Protein AF-A0A372RCT3-F1 (afdb_monomer)

Solvent-accessible surface area (backbone atoms only — not comparable to full-atom values): 11868 Å² total; per-residue (Å²): 129,85,86,43,70,71,60,41,50,52,40,50,62,55,44,70,69,53,85,53,81,84,50,74,65,44,38,83,46,65,56,88,39,55,41,82,74,41,83,67,49,97,53,31,26,39,25,36,33,65,70,35,53,77,44,63,38,78,90,78,70,42,80,43,63,45,66,42,63,27,32,39,40,61,39,66,54,84,54,49,70,68,59,49,51,53,50,54,51,49,61,63,72,71,47,87,79,70,75,47,64,46,30,37,34,46,42,89,85,74,55,24,39,29,43,34,31,47,61,82,71,71,83,72,68,49,74,77,87,41,72,68,57,44,49,48,46,49,53,52,57,70,68,67,81,82,74,97,85,81,83,76,60,65,78,62,74,85,48,51,39,83,73,41,78,78,52,99,84,41,71,46,66,44,69,75,66,98,73,80,95,75,93,76,88,77,80,84,81,78,133

Foldseek 3Di:
DQPDPVQVVLLVVVQVPDDDQADARADEQEPVQWAPWADLADQKTKTKRNQATWHQDPVVRDIHHDIAIKMKGWDALPDDPVRVSVVVVVVVVVPPPPFDFRYKYADPVRRIIITITHPPDDRAAHDPVDPVVSVVLVVVQVVDDDDDDDRRHDDDPVQWDPWDDPDPQDIDTDGNDPDDDDDDDDDDDDD

Sequence (191 aa):
MCGNEKIDEFIQEMQLKVNRPHDIIFEWISYNQFSDIKKIGNIIYSALWNDGKLKYDQNKKEWTRVQVEINLKLFNSQNTIDEFLNKVVKYKNVNKFKIYVYGISQNPDTKDYILILQDGYCEGCGENGNEKIDYFIQEIQLEVNHSYDIIFEWISYDQFSDIKKIDNTIYFALWKVTVGELYIEFFPSIP

pLDDT: mean 76.5, std 18.27, range [31.0, 97.38]

Secondary structure (DSSP, 8-state):
--S-HHHHHHHHHHHTT--STTS---EE--GGGEEEEEE-SSSEEEEEEEEEEEEEETTTTEEEEEEEEEEEEEE-TTS-HHHHHHHHHHHHHS-TT---EEEEEE-TTT--EEEEEES---TT----S-HHHHHHHHHHHHH--SSSS-------GGGEEEEEESSSS-EEEEE-SSS------------

Radius of gyration: 20.32 Å; Cα contacts (8 Å, |Δi|>4): 254; chains: 1; bounding box: 43×40×64 Å

Nearest PDB structures (foldseek):
  6tpf-assembly1_A  TM=3.786E-01  e=8.404E-03  Homo sapiens
  5yvc-assembly1_A  TM=5.032E-01  e=6.773E-02  Homo sapiens
  4rss-assembly1_A  TM=4.596E-01  e=2.369E-01  Homo sapiens
  8xfm-assembly1_A  TM=5.221E-01  e=5.459E-01  Homo sapiens
  4xg7-assembly1_A  TM=5.137E-01  e=4.300E-01  Homo sapiens

Mean predicted aligned error: 13.05 Å

Structure (mmCIF, N/CA/C/O backbone):
data_AF-A0A372RCT3-F1
#
_entry.id   AF-A0A372RCT3-F1
#
loop_
_atom_site.group_PDB
_atom_site.id
_atom_site.type_symbol
_atom_site.label_atom_id
_atom_site.label_alt_id
_atom_site.label_comp_id
_atom_site.label_asym_id
_atom_site.label_entity_id
_atom_site.label_seq_id
_atom_site.pdbx_PDB_ins_code
_atom_site.Cartn_x
_atom_site.Cartn_y
_atom_site.Cartn_z
_atom_site.occupancy
_atom_site.B_iso_or_equiv
_atom_site.auth_seq_id
_atom_site.auth_comp_id
_atom_site.auth_asym_id
_atom_site.auth_atom_id
_atom_site.pdbx_PDB_model_num
ATOM 1 N N . MET A 1 1 ? 7.366 8.108 -12.261 1.00 66.00 1 MET A N 1
ATOM 2 C CA . MET A 1 1 ? 7.448 9.207 -11.282 1.00 66.00 1 MET A CA 1
ATOM 3 C C . MET A 1 1 ? 6.059 9.789 -11.120 1.00 66.00 1 MET A C 1
ATOM 5 O O . MET A 1 1 ? 5.358 9.922 -12.119 1.00 66.00 1 MET A O 1
ATOM 9 N N . CYS A 1 2 ? 5.647 10.028 -9.881 1.00 82.56 2 CYS A N 1
ATOM 10 C CA . CYS A 1 2 ? 4.322 10.501 -9.493 1.00 82.56 2 CYS A CA 1
ATOM 11 C C . CYS A 1 2 ? 4.215 12.032 -9.444 1.00 82.56 2 CYS A C 1
ATOM 13 O O . CYS A 1 2 ? 3.107 12.552 -9.337 1.00 82.56 2 CYS A O 1
ATOM 15 N N . GLY A 1 3 ? 5.342 12.747 -9.553 1.00 84.69 3 GLY A N 1
ATOM 16 C CA . GLY A 1 3 ? 5.378 14.212 -9.536 1.00 84.69 3 GLY A CA 1
ATOM 17 C C . GLY A 1 3 ? 5.50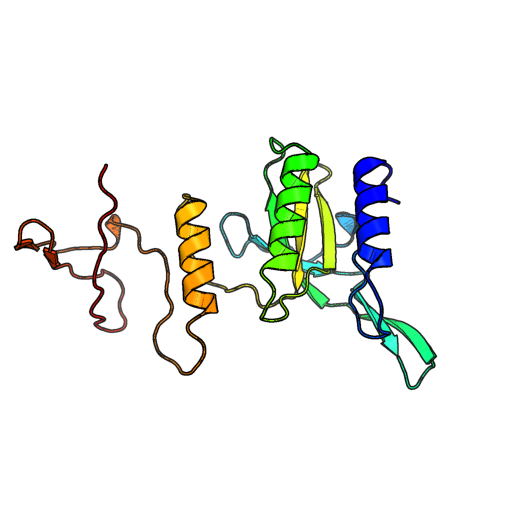9 14.808 -8.133 1.00 84.69 3 GLY A C 1
ATOM 18 O O . GLY A 1 3 ? 5.389 16.021 -7.978 1.00 84.69 3 GLY A O 1
ATOM 19 N N . ASN A 1 4 ? 5.767 13.977 -7.120 1.00 92.25 4 ASN A N 1
ATOM 20 C CA . ASN A 1 4 ? 6.124 14.398 -5.771 1.00 92.25 4 ASN A CA 1
ATOM 21 C C . ASN A 1 4 ? 7.545 13.914 -5.474 1.00 92.25 4 ASN A C 1
ATOM 23 O O . ASN A 1 4 ? 7.767 12.714 -5.349 1.00 92.25 4 ASN A O 1
ATOM 27 N N . GLU A 1 5 ? 8.480 14.855 -5.343 1.00 95.06 5 GLU A N 1
ATOM 28 C CA . GLU A 1 5 ? 9.915 14.579 -5.199 1.00 95.06 5 GLU A CA 1
ATOM 29 C C . GLU A 1 5 ? 10.215 13.613 -4.046 1.00 95.06 5 GLU A C 1
ATOM 31 O O . GLU A 1 5 ? 10.856 12.592 -4.266 1.00 95.06 5 GLU A O 1
ATOM 36 N N . LYS A 1 6 ? 9.640 13.840 -2.856 1.00 94.94 6 LYS A N 1
ATOM 37 C CA . LYS A 1 6 ? 9.837 12.958 -1.692 1.00 94.94 6 LYS A CA 1
ATOM 38 C C . LYS A 1 6 ? 9.356 11.528 -1.942 1.00 94.94 6 LYS A C 1
ATOM 40 O O . LYS A 1 6 ? 10.003 10.564 -1.538 1.00 94.94 6 LYS A O 1
ATOM 45 N N . ILE A 1 7 ? 8.190 11.379 -2.567 1.00 94.75 7 ILE A N 1
ATOM 46 C CA . ILE A 1 7 ? 7.625 10.059 -2.870 1.00 94.75 7 ILE A CA 1
ATOM 47 C C . ILE A 1 7 ? 8.451 9.373 -3.961 1.00 94.75 7 ILE A C 1
ATOM 49 O O . ILE A 1 7 ? 8.733 8.179 -3.864 1.00 94.75 7 ILE A O 1
ATOM 53 N N . ASP A 1 8 ? 8.859 10.123 -4.981 1.00 95.69 8 ASP A N 1
ATOM 54 C CA . ASP A 1 8 ? 9.675 9.618 -6.080 1.00 95.69 8 ASP A CA 1
ATOM 55 C C . ASP A 1 8 ? 11.063 9.168 -5.597 1.00 95.69 8 ASP A C 1
ATOM 57 O O . ASP A 1 8 ? 11.527 8.105 -6.014 1.00 95.69 8 ASP A O 1
ATOM 61 N N . GLU A 1 9 ? 11.693 9.908 -4.682 1.00 96.12 9 GLU A N 1
ATOM 62 C CA . GLU A 1 9 ? 12.933 9.510 -4.000 1.00 96.12 9 GLU A CA 1
ATOM 63 C C . GLU A 1 9 ? 12.733 8.239 -3.169 1.00 96.12 9 GLU A C 1
ATOM 65 O O . GLU A 1 9 ? 13.472 7.267 -3.335 1.00 96.12 9 GLU A O 1
ATOM 70 N N . PHE A 1 10 ? 11.684 8.189 -2.342 1.00 94.69 10 PHE A N 1
ATOM 71 C CA . PHE A 1 10 ? 11.375 7.010 -1.532 1.00 94.69 10 PHE A CA 1
ATOM 72 C C . PHE A 1 10 ? 11.172 5.750 -2.386 1.00 94.69 10 PHE A C 1
ATOM 74 O O . PHE A 1 10 ? 11.679 4.673 -2.060 1.00 94.69 10 PHE A O 1
ATOM 81 N N . ILE A 1 11 ? 10.449 5.862 -3.503 1.00 94.50 11 ILE A N 1
ATOM 82 C CA . ILE A 1 11 ? 10.241 4.744 -4.431 1.00 94.50 11 ILE A CA 1
ATOM 83 C C . ILE A 1 11 ? 11.570 4.289 -5.032 1.00 94.50 11 ILE A C 1
ATOM 85 O O . ILE A 1 11 ? 11.829 3.085 -5.071 1.00 94.50 11 ILE A O 1
ATOM 89 N N . GLN A 1 12 ? 12.424 5.222 -5.459 1.00 94.25 12 GLN A N 1
ATOM 90 C CA . GLN A 1 12 ? 13.748 4.891 -5.988 1.00 94.25 12 GLN A CA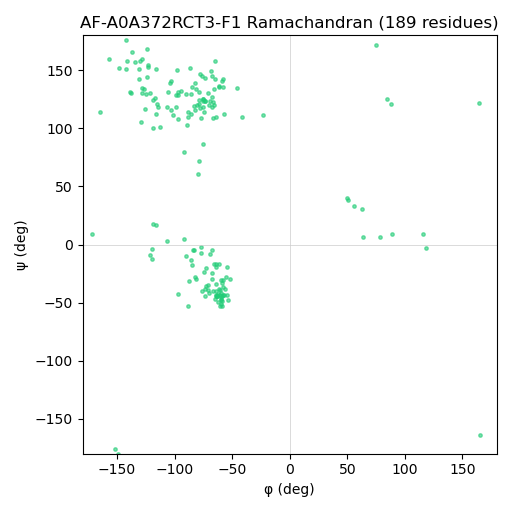 1
ATOM 91 C C . GLN A 1 12 ? 14.594 4.150 -4.949 1.00 94.25 12 GLN A C 1
ATOM 93 O O . GLN A 1 12 ? 15.130 3.084 -5.250 1.00 94.25 12 GLN A O 1
ATOM 98 N N . GLU A 1 13 ? 14.647 4.630 -3.705 1.00 93.19 13 GLU A N 1
ATOM 99 C CA . GLU A 1 13 ? 15.348 3.937 -2.617 1.00 93.19 13 GLU A CA 1
ATOM 100 C C . GLU A 1 13 ? 14.817 2.519 -2.378 1.00 93.19 13 GLU A C 1
ATOM 102 O O . GLU A 1 13 ? 15.572 1.595 -2.055 1.00 93.19 13 GLU A O 1
ATOM 107 N N . MET A 1 14 ? 13.505 2.326 -2.514 1.00 90.38 14 MET A N 1
ATOM 108 C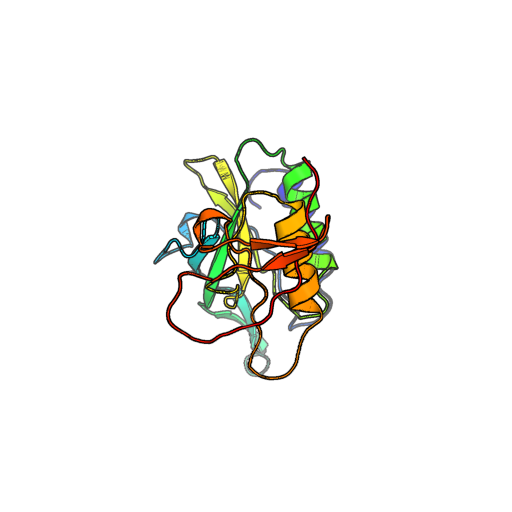 CA . MET A 1 14 ? 12.863 1.026 -2.341 1.00 90.38 14 MET A CA 1
ATOM 109 C C . MET A 1 14 ? 13.186 0.070 -3.489 1.00 90.38 14 MET A C 1
ATOM 111 O O . MET A 1 14 ? 13.423 -1.112 -3.230 1.00 90.38 14 MET A O 1
ATOM 115 N N . GLN A 1 15 ? 13.240 0.580 -4.718 1.00 91.50 15 GLN A N 1
ATOM 116 C CA . GLN A 1 15 ? 13.609 -0.171 -5.917 1.00 91.50 15 GLN A CA 1
ATOM 117 C C . GLN A 1 15 ? 15.100 -0.529 -5.945 1.00 91.50 15 GLN A C 1
ATOM 119 O O . GLN A 1 15 ? 15.447 -1.631 -6.357 1.00 91.50 15 GLN A O 1
ATOM 124 N N . LEU A 1 16 ? 15.986 0.327 -5.424 1.00 92.00 16 LEU A N 1
ATOM 125 C CA . LEU A 1 16 ? 17.426 0.039 -5.313 1.00 92.00 16 LEU A CA 1
ATOM 126 C C . LEU A 1 16 ? 17.746 -1.140 -4.380 1.00 92.00 16 LEU A C 1
ATOM 128 O O . LEU A 1 16 ? 18.825 -1.719 -4.461 1.00 92.00 16 LEU A O 1
ATOM 132 N N . LYS A 1 17 ? 16.818 -1.510 -3.490 1.00 86.38 17 LYS A N 1
ATOM 133 C CA . LYS A 1 17 ? 16.967 -2.653 -2.571 1.00 86.38 17 LYS A CA 1
ATOM 134 C C . LYS A 1 17 ? 16.583 -3.997 -3.213 1.00 86.38 17 LYS A C 1
ATOM 136 O O . LYS A 1 17 ? 16.719 -5.029 -2.556 1.00 86.38 17 LYS A O 1
ATOM 141 N N . VAL A 1 18 ? 16.079 -3.994 -4.448 1.00 83.94 18 VAL A N 1
ATOM 142 C CA . VAL A 1 18 ? 15.699 -5.191 -5.215 1.00 83.94 18 VAL A CA 1
ATOM 143 C C . VAL A 1 18 ? 16.969 -5.870 -5.725 1.00 83.94 18 VAL A C 1
ATOM 145 O O . VAL A 1 18 ? 17.719 -5.284 -6.500 1.00 83.94 18 VAL A O 1
ATOM 148 N N . ASN A 1 19 ? 17.210 -7.114 -5.308 1.00 82.75 19 ASN A N 1
ATOM 149 C CA . ASN A 1 19 ? 18.462 -7.828 -5.589 1.00 82.75 19 ASN A CA 1
ATOM 150 C C . ASN A 1 19 ? 18.258 -9.140 -6.357 1.00 82.75 19 ASN A C 1
ATOM 152 O O . ASN A 1 19 ? 19.234 -9.769 -6.771 1.00 82.75 19 ASN A O 1
ATOM 156 N N . ARG A 1 20 ? 17.012 -9.598 -6.531 1.00 81.00 20 ARG A N 1
ATOM 157 C CA . ARG A 1 20 ? 16.693 -10.861 -7.209 1.00 81.00 20 ARG A CA 1
ATOM 158 C C . ARG A 1 20 ? 15.609 -10.677 -8.274 1.00 81.00 20 ARG A C 1
ATOM 160 O O . ARG A 1 20 ? 14.703 -9.874 -8.088 1.00 81.00 20 ARG A O 1
ATOM 167 N N . PRO A 1 21 ? 15.603 -11.492 -9.348 1.00 74.19 21 PRO A N 1
ATOM 168 C CA . PRO A 1 21 ? 14.596 -11.394 -10.416 1.00 74.19 21 PRO A CA 1
ATOM 169 C C . PRO A 1 21 ? 13.138 -11.629 -9.985 1.00 74.19 21 PRO A C 1
ATOM 171 O O . PRO A 1 21 ? 12.218 -11.326 -10.734 1.00 74.19 21 PRO A O 1
ATOM 174 N N . HIS A 1 22 ? 12.930 -12.231 -8.814 1.00 76.44 22 HIS A N 1
ATOM 175 C CA . HIS A 1 22 ? 11.615 -12.526 -8.239 1.00 76.44 22 HIS A CA 1
ATOM 176 C C . HIS A 1 22 ? 11.262 -11.601 -7.068 1.00 76.44 22 HIS A C 1
ATOM 178 O O . HIS A 1 22 ? 10.220 -11.793 -6.441 1.00 76.44 22 HIS A O 1
ATOM 184 N N . ASP A 1 23 ? 12.130 -10.635 -6.756 1.00 82.44 23 ASP A N 1
ATOM 185 C CA . ASP A 1 23 ? 11.823 -9.610 -5.773 1.00 82.44 23 ASP A CA 1
ATOM 186 C C . ASP A 1 23 ? 10.730 -8.695 -6.321 1.00 82.44 23 ASP A C 1
ATOM 188 O O . ASP A 1 23 ? 10.592 -8.471 -7.525 1.00 82.44 23 ASP A O 1
ATOM 192 N N . ILE A 1 24 ? 9.935 -8.163 -5.405 1.00 84.06 24 ILE A N 1
ATOM 193 C CA . ILE A 1 24 ? 8.840 -7.276 -5.760 1.00 84.06 24 ILE A CA 1
ATOM 194 C C . ILE A 1 24 ? 9.375 -5.895 -6.049 1.00 84.06 24 ILE A C 1
ATOM 196 O O . ILE A 1 24 ? 10.114 -5.314 -5.252 1.00 84.06 24 ILE A O 1
ATOM 200 N N . ILE A 1 25 ? 8.932 -5.366 -7.180 1.00 90.00 25 ILE A N 1
ATOM 201 C CA . ILE A 1 25 ? 9.174 -3.986 -7.546 1.00 90.00 25 ILE A CA 1
ATOM 202 C C . ILE A 1 25 ? 8.132 -3.135 -6.835 1.00 90.00 25 ILE A C 1
ATOM 204 O O . ILE A 1 25 ? 6.936 -3.287 -7.062 1.00 90.00 25 ILE A O 1
ATOM 208 N N . PHE A 1 26 ? 8.603 -2.274 -5.937 1.00 92.25 26 PHE A N 1
ATOM 209 C CA . PHE A 1 26 ? 7.756 -1.296 -5.270 1.00 92.25 26 PHE A CA 1
ATOM 210 C C . PHE A 1 26 ? 7.438 -0.164 -6.254 1.00 92.25 26 PHE A C 1
ATOM 212 O O . PHE A 1 26 ? 8.358 0.445 -6.807 1.00 92.25 26 PHE A O 1
ATOM 219 N N . GLU A 1 27 ? 6.158 0.107 -6.493 1.00 94.81 27 GLU A N 1
ATOM 220 C CA . GLU A 1 27 ? 5.707 1.057 -7.518 1.00 94.81 27 GLU A CA 1
ATOM 221 C C . GLU A 1 27 ? 4.823 2.170 -6.930 1.00 94.81 27 GLU A C 1
ATOM 223 O O . GLU A 1 27 ? 4.115 1.988 -5.937 1.00 94.81 27 GLU A O 1
ATOM 228 N N . TRP A 1 28 ? 4.829 3.335 -7.583 1.00 96.50 28 TRP A N 1
ATOM 229 C CA . TRP A 1 28 ? 3.677 4.232 -7.516 1.00 96.50 28 TRP A CA 1
ATOM 230 C C . TRP A 1 28 ? 2.609 3.706 -8.465 1.00 96.50 28 TRP A C 1
ATOM 232 O O . TRP A 1 28 ? 2.876 3.556 -9.660 1.00 96.50 28 TRP A O 1
ATOM 242 N N . ILE A 1 29 ? 1.408 3.466 -7.953 1.00 96.38 29 ILE A N 1
ATOM 243 C CA . ILE A 1 29 ? 0.296 2.944 -8.743 1.00 96.38 29 ILE A CA 1
ATOM 244 C C . ILE A 1 29 ? -0.778 4.023 -8.810 1.00 96.38 29 ILE A C 1
ATOM 246 O O . ILE A 1 29 ? -1.312 4.442 -7.786 1.00 96.38 29 ILE A O 1
ATOM 250 N N . SER A 1 30 ? -1.093 4.506 -10.010 1.00 96.00 30 SER A N 1
ATOM 251 C CA . SER A 1 30 ? -2.150 5.505 -10.191 1.00 96.00 30 SER A CA 1
ATOM 252 C C . SER A 1 30 ? -3.500 4.950 -9.739 1.00 96.00 30 SER A C 1
ATOM 254 O O . SER A 1 30 ? -3.844 3.823 -10.075 1.00 96.00 30 SER A O 1
ATOM 256 N N . TYR A 1 31 ? -4.295 5.742 -9.016 1.00 95.94 31 TYR A N 1
ATOM 257 C CA . TYR A 1 31 ? -5.562 5.273 -8.436 1.00 95.94 31 TYR A CA 1
ATOM 258 C C . TYR A 1 31 ? -6.559 4.725 -9.473 1.00 95.94 31 TYR A C 1
ATOM 260 O O . TYR A 1 31 ? -7.312 3.798 -9.197 1.00 95.94 31 TYR A O 1
ATOM 268 N N . ASN A 1 32 ? -6.527 5.247 -10.700 1.00 96.12 32 ASN A N 1
ATOM 269 C CA . ASN A 1 32 ? -7.357 4.774 -11.812 1.00 96.12 32 ASN A CA 1
ATOM 270 C C . ASN A 1 32 ? -7.011 3.355 -12.312 1.00 96.12 32 ASN A C 1
ATOM 272 O O . ASN A 1 32 ? -7.700 2.837 -13.187 1.00 96.12 32 ASN A O 1
ATOM 276 N N . GLN A 1 33 ? -5.957 2.732 -11.780 1.00 97.19 33 GLN A N 1
ATOM 277 C CA . GLN A 1 33 ? -5.579 1.346 -12.059 1.00 97.19 33 GLN A CA 1
ATOM 278 C C . GLN A 1 33 ? -6.344 0.325 -11.214 1.00 97.19 33 GLN A C 1
ATOM 280 O O . GLN A 1 33 ? -6.177 -0.878 -11.420 1.00 97.19 33 GLN A O 1
ATOM 285 N N . PHE A 1 34 ? -7.167 0.785 -10.274 1.00 97.38 34 PHE A N 1
ATOM 286 C CA . PHE A 1 34 ? -7.951 -0.076 -9.401 1.00 97.38 34 PHE A CA 1
ATOM 287 C C . PHE A 1 34 ? -9.387 -0.200 -9.911 1.00 97.38 34 PHE A C 1
ATOM 289 O O . PHE A 1 34 ? -10.057 0.800 -10.174 1.00 97.38 34 PHE A O 1
ATOM 296 N N . SER A 1 35 ? -9.861 -1.436 -10.047 1.00 97.25 35 SER A N 1
ATOM 297 C CA . SER A 1 35 ? -11.249 -1.767 -10.377 1.00 97.25 35 SER A CA 1
ATOM 298 C C . SER A 1 35 ? -11.854 -2.693 -9.321 1.00 97.25 35 SER A C 1
ATOM 300 O O . SER A 1 35 ? -11.147 -3.178 -8.438 1.00 97.25 35 SER A O 1
ATOM 302 N N . ASP A 1 36 ? -13.176 -2.877 -9.369 1.00 96.06 36 ASP A N 1
ATOM 303 C CA . ASP A 1 36 ? -13.929 -3.734 -8.443 1.00 96.06 36 ASP A CA 1
ATOM 304 C C . ASP A 1 36 ? -13.640 -3.461 -6.957 1.00 96.06 36 ASP A C 1
ATOM 306 O O . ASP A 1 36 ? -13.587 -4.377 -6.138 1.00 96.06 36 ASP A O 1
ATOM 310 N N . ILE A 1 37 ? -13.467 -2.180 -6.610 1.00 95.19 37 ILE A N 1
ATOM 311 C CA . ILE A 1 37 ? -13.121 -1.746 -5.254 1.00 95.19 37 ILE A CA 1
ATOM 312 C C . ILE A 1 37 ? -14.277 -2.067 -4.297 1.00 95.19 37 ILE A C 1
ATOM 314 O O . ILE A 1 37 ? -15.385 -1.545 -4.452 1.00 95.19 37 ILE A O 1
ATOM 318 N N . LYS A 1 38 ? -14.015 -2.887 -3.275 1.00 88.75 38 LYS A N 1
ATOM 319 C CA . LYS A 1 38 ? -14.996 -3.300 -2.258 1.00 88.75 38 LYS A CA 1
ATOM 320 C C . LYS A 1 38 ? -14.445 -3.060 -0.863 1.00 88.75 38 LYS A C 1
ATOM 322 O O . LYS A 1 38 ? -13.307 -3.402 -0.571 1.00 88.75 38 LYS A O 1
ATOM 327 N N . LYS A 1 39 ? -15.258 -2.484 0.021 1.00 84.31 39 LYS A N 1
ATOM 328 C CA . LYS A 1 39 ? -14.885 -2.307 1.429 1.00 84.31 39 LYS A CA 1
ATOM 329 C C . LYS A 1 39 ? -14.947 -3.660 2.144 1.00 84.31 39 LYS A C 1
ATOM 331 O O . LYS A 1 39 ? -16.008 -4.277 2.142 1.00 84.31 39 LYS A O 1
ATOM 336 N N . ILE A 1 40 ? -13.844 -4.077 2.763 1.00 78.19 40 ILE A N 1
ATOM 337 C CA . ILE A 1 40 ? -13.741 -5.346 3.515 1.00 78.19 40 ILE A CA 1
ATOM 338 C C . ILE A 1 40 ? -13.391 -5.138 4.996 1.00 78.19 40 ILE A C 1
ATOM 340 O O . ILE A 1 40 ? -13.533 -6.042 5.809 1.00 78.19 40 ILE A O 1
ATOM 344 N N . GLY A 1 41 ? -12.970 -3.929 5.369 1.00 68.38 41 GLY A N 1
ATOM 345 C CA . GLY A 1 41 ? -12.699 -3.529 6.747 1.00 68.38 41 GLY A CA 1
ATOM 346 C C . GLY A 1 41 ? -12.920 -2.032 6.931 1.00 68.38 41 GLY A C 1
ATOM 347 O O . GLY A 1 41 ? -13.351 -1.341 6.007 1.00 68.38 41 GLY A O 1
ATOM 348 N N . ASN A 1 42 ? -12.628 -1.499 8.118 1.00 70.88 42 ASN A N 1
ATOM 349 C CA . ASN A 1 42 ? -12.881 -0.085 8.405 1.00 70.88 42 ASN A CA 1
ATOM 350 C C . ASN A 1 42 ? -12.116 0.848 7.445 1.00 70.88 42 ASN A C 1
ATOM 352 O O . ASN A 1 42 ? -12.726 1.698 6.790 1.00 70.88 42 ASN A O 1
ATOM 356 N N . ILE A 1 43 ? -10.807 0.616 7.307 1.00 79.81 43 ILE A N 1
ATOM 357 C CA . ILE A 1 43 ? -9.896 1.372 6.428 1.00 79.81 43 ILE A CA 1
ATOM 358 C C . ILE A 1 43 ? -9.299 0.513 5.302 1.00 79.81 43 ILE A C 1
ATOM 360 O O . ILE A 1 43 ? -8.290 0.892 4.705 1.00 79.81 43 ILE A O 1
ATOM 364 N N . ILE A 1 44 ? -9.890 -0.655 5.028 1.00 83.19 44 ILE A N 1
ATOM 365 C CA . ILE A 1 44 ? -9.328 -1.667 4.124 1.00 83.19 44 ILE A CA 1
ATOM 366 C C . ILE A 1 44 ? -10.341 -2.048 3.052 1.00 83.19 44 ILE A C 1
ATOM 368 O O . ILE A 1 44 ? -11.516 -2.295 3.339 1.00 83.19 44 ILE A O 1
ATOM 372 N N . TYR A 1 45 ? -9.862 -2.091 1.814 1.00 87.06 45 TYR A N 1
ATOM 373 C CA . TYR A 1 45 ? -10.650 -2.405 0.631 1.00 87.06 45 TYR A CA 1
ATOM 374 C C . TYR A 1 45 ? -9.931 -3.465 -0.195 1.00 87.06 45 TYR A C 1
ATOM 376 O O . TYR A 1 45 ? -8.711 -3.396 -0.319 1.00 87.06 45 TYR A O 1
ATOM 384 N N . SER A 1 46 ? -10.664 -4.397 -0.794 1.00 89.19 46 SER A N 1
ATOM 385 C CA . SER A 1 46 ? -10.134 -5.224 -1.876 1.00 89.19 46 SER A CA 1
ATOM 386 C C . SER A 1 46 ? -10.323 -4.511 -3.212 1.00 89.19 46 SER A C 1
ATOM 388 O O . SER A 1 46 ? -11.225 -3.680 -3.365 1.00 89.19 46 SER A O 1
ATOM 390 N N . ALA A 1 47 ? -9.446 -4.793 -4.171 1.00 95.75 47 ALA A N 1
ATOM 391 C CA . ALA A 1 47 ? -9.539 -4.282 -5.533 1.00 95.75 47 ALA A CA 1
ATOM 392 C C . ALA A 1 47 ? -8.779 -5.185 -6.511 1.00 95.75 47 ALA A C 1
ATOM 394 O O . ALA A 1 47 ? -7.849 -5.898 -6.135 1.00 95.75 47 ALA A O 1
ATOM 395 N N . LEU A 1 48 ? -9.114 -5.086 -7.795 1.00 96.62 48 LEU A N 1
ATOM 396 C CA . LEU A 1 48 ? -8.296 -5.618 -8.879 1.00 96.62 48 LEU A CA 1
ATOM 397 C C . LEU A 1 48 ? -7.309 -4.552 -9.357 1.00 96.62 48 LEU A C 1
ATOM 399 O O . LEU A 1 48 ? -7.699 -3.429 -9.681 1.00 96.62 48 LEU A O 1
ATOM 403 N N . TRP A 1 49 ? -6.027 -4.910 -9.450 1.00 96.75 49 TRP A N 1
ATOM 404 C CA . TRP A 1 49 ? -5.012 -4.060 -10.074 1.00 96.75 49 TRP A CA 1
ATOM 405 C C . TRP A 1 49 ? -4.918 -4.366 -11.570 1.00 96.75 49 TRP A C 1
ATOM 407 O O . TRP A 1 49 ? -4.309 -5.363 -11.956 1.00 96.75 49 TRP A O 1
ATOM 417 N N . ASN A 1 50 ? -5.501 -3.497 -12.401 1.00 95.75 50 ASN A N 1
ATOM 418 C CA . ASN A 1 50 ? -5.674 -3.697 -13.845 1.00 95.75 50 ASN A CA 1
ATOM 419 C C . ASN A 1 50 ? -4.353 -3.913 -14.590 1.00 95.75 50 ASN A C 1
ATOM 421 O O . ASN A 1 50 ? -4.205 -4.920 -15.278 1.00 95.75 50 ASN A O 1
ATOM 425 N N . ASP A 1 51 ? -3.385 -3.006 -14.421 1.00 94.38 51 ASP A N 1
ATOM 426 C CA . ASP A 1 51 ? -2.048 -3.189 -14.995 1.00 94.38 51 ASP A CA 1
ATOM 427 C C . ASP A 1 51 ? -1.341 -4.403 -14.390 1.00 94.38 51 ASP A C 1
ATOM 429 O O . ASP A 1 51 ? -0.602 -5.090 -1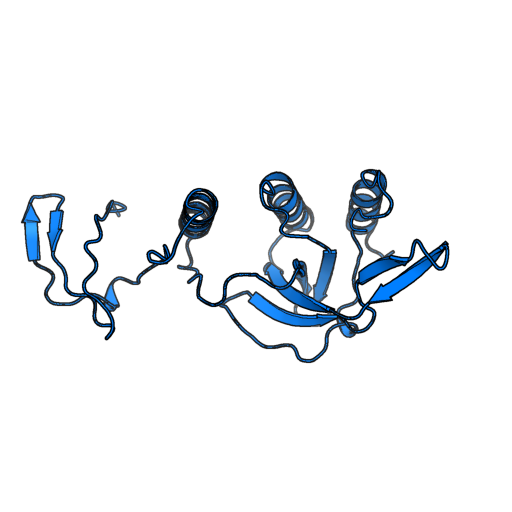5.088 1.00 94.38 51 ASP A O 1
ATOM 433 N N . GLY A 1 52 ? -1.577 -4.685 -13.108 1.00 92.62 52 GLY A N 1
ATOM 434 C CA . GLY A 1 52 ? -1.007 -5.823 -12.410 1.00 92.62 52 GLY A CA 1
ATOM 435 C C . GLY A 1 52 ? 0.470 -5.670 -12.049 1.00 92.62 52 GLY A C 1
ATOM 436 O O . GLY A 1 52 ? 1.178 -4.7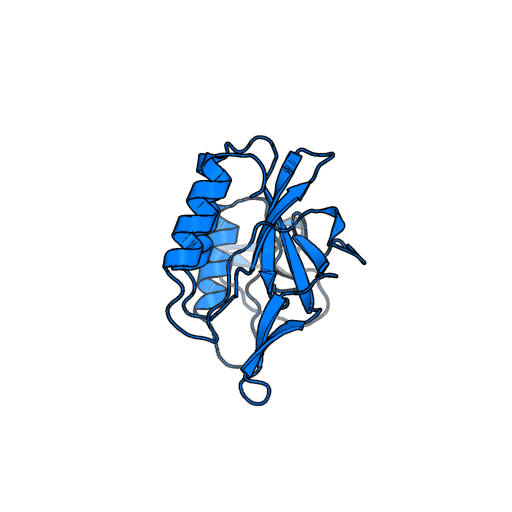48 -12.475 1.00 92.62 52 GLY A O 1
ATOM 437 N N . LYS A 1 53 ? 0.954 -6.630 -11.256 1.00 90.75 53 LYS A N 1
ATOM 438 C CA . LYS A 1 53 ? 2.335 -6.628 -10.763 1.00 90.75 53 LYS A CA 1
ATOM 439 C C . LYS A 1 53 ? 3.317 -7.053 -11.844 1.00 90.75 53 LYS A C 1
ATOM 441 O O . LYS A 1 53 ? 3.034 -7.961 -12.633 1.00 90.75 53 LYS A O 1
ATOM 446 N N . LEU A 1 54 ? 4.503 -6.452 -11.824 1.00 90.44 54 LEU A N 1
ATOM 447 C CA . LEU A 1 54 ? 5.602 -6.849 -12.693 1.00 90.44 54 LEU A CA 1
ATOM 448 C C . LEU A 1 54 ? 6.180 -8.207 -12.253 1.00 90.44 54 LEU A C 1
ATOM 450 O O . LEU A 1 54 ? 6.486 -8.423 -11.080 1.00 90.44 54 LEU A O 1
ATOM 454 N N . LYS A 1 55 ? 6.333 -9.134 -13.201 1.00 86.94 55 LYS A N 1
ATOM 455 C CA . LYS A 1 55 ? 6.878 -10.479 -12.985 1.00 86.94 55 LYS A CA 1
ATOM 456 C C . LYS A 1 55 ? 7.832 -10.850 -14.116 1.00 86.94 55 LYS A C 1
ATOM 458 O O . LYS A 1 55 ? 7.477 -10.760 -15.290 1.00 86.94 55 LYS A O 1
ATOM 463 N N . TYR A 1 56 ? 9.027 -11.317 -13.762 1.00 86.12 56 TYR A N 1
ATOM 464 C CA . TYR A 1 56 ? 9.975 -11.841 -14.740 1.00 86.12 56 TYR A CA 1
ATOM 465 C C . TYR A 1 56 ? 9.600 -13.273 -15.142 1.00 86.12 56 TYR A C 1
ATOM 467 O O . TYR A 1 56 ? 9.530 -14.169 -14.293 1.00 86.12 56 TYR A O 1
ATOM 475 N N . ASP A 1 57 ? 9.357 -13.496 -16.431 1.00 85.75 57 ASP A N 1
ATOM 476 C CA . ASP A 1 57 ? 9.166 -14.827 -17.004 1.00 85.75 57 ASP A CA 1
ATOM 477 C C . ASP A 1 57 ? 10.531 -15.391 -17.418 1.00 85.75 57 ASP A C 1
ATOM 479 O O . ASP A 1 57 ? 11.153 -14.929 -18.374 1.00 85.75 57 ASP A O 1
ATOM 483 N N . GLN A 1 58 ? 11.010 -16.407 -16.697 1.00 86.38 58 GLN A N 1
ATOM 484 C CA . GLN A 1 58 ? 12.309 -17.028 -16.972 1.00 86.38 58 GLN A CA 1
ATOM 485 C C . GLN A 1 58 ? 12.349 -17.792 -18.303 1.00 86.38 58 GLN A C 1
ATOM 487 O O . GLN A 1 58 ? 13.414 -17.872 -18.916 1.00 86.38 58 GLN A O 1
ATOM 492 N N . ASN A 1 59 ? 11.216 -18.338 -18.756 1.00 90.00 59 ASN A N 1
ATOM 493 C CA . ASN A 1 59 ? 11.147 -19.110 -19.997 1.00 90.00 59 ASN A CA 1
ATOM 494 C C . ASN A 1 59 ? 11.251 -18.182 -21.205 1.00 90.00 59 ASN A C 1
ATOM 496 O O . ASN A 1 59 ? 11.989 -18.459 -22.149 1.00 90.00 59 ASN A O 1
ATOM 500 N N . LYS A 1 60 ? 10.529 -17.060 -21.150 1.00 90.81 60 LYS A N 1
ATOM 501 C CA . LYS A 1 60 ? 10.524 -16.046 -22.210 1.00 90.81 60 LYS A CA 1
ATOM 502 C C . LYS A 1 60 ? 11.656 -15.024 -22.078 1.00 90.81 60 LYS A C 1
ATOM 504 O O . LYS A 1 60 ? 11.940 -14.305 -23.029 1.00 90.81 60 LYS A O 1
ATOM 509 N N . LYS A 1 61 ? 12.326 -14.989 -20.920 1.00 87.75 61 LYS A N 1
ATOM 510 C CA . LYS A 1 61 ? 13.367 -14.018 -20.543 1.00 87.75 61 LYS A CA 1
ATOM 511 C C . LYS A 1 61 ? 12.902 -12.562 -20.640 1.00 87.75 61 LYS A C 1
ATOM 513 O O . LYS A 1 61 ? 13.705 -11.672 -20.916 1.00 87.75 61 LYS A O 1
ATOM 518 N N . GLU A 1 62 ? 11.625 -12.318 -20.374 1.00 90.75 62 GLU A N 1
ATOM 519 C CA . GLU A 1 62 ? 10.992 -11.006 -20.499 1.00 90.75 62 GLU A CA 1
ATOM 520 C C . GLU A 1 62 ? 10.213 -10.635 -19.234 1.00 90.75 62 GLU A C 1
ATOM 522 O O . GLU A 1 62 ? 9.816 -11.491 -18.439 1.00 90.75 62 GLU A O 1
ATOM 527 N N . TRP A 1 63 ? 9.992 -9.337 -19.041 1.00 87.44 63 TRP A N 1
ATOM 528 C CA . TRP A 1 63 ? 9.116 -8.840 -17.989 1.00 87.44 63 TRP A CA 1
ATOM 529 C C . TRP A 1 63 ? 7.678 -8.810 -18.492 1.00 87.44 63 TRP A C 1
ATOM 531 O O . TRP A 1 63 ? 7.387 -8.252 -19.546 1.00 87.44 63 TRP A O 1
ATOM 541 N N . THR A 1 64 ? 6.776 -9.386 -17.708 1.00 90.94 64 THR A N 1
ATOM 542 C CA . THR A 1 64 ? 5.338 -9.413 -17.986 1.00 90.94 64 THR A CA 1
ATOM 543 C C . THR A 1 64 ? 4.588 -8.789 -16.820 1.00 90.94 64 THR A C 1
ATOM 545 O O . THR A 1 64 ? 5.090 -8.784 -15.693 1.00 90.94 64 THR A O 1
ATOM 548 N N . ARG A 1 65 ? 3.391 -8.254 -17.068 1.00 92.19 65 ARG A N 1
ATOM 549 C CA . ARG A 1 65 ? 2.489 -7.857 -15.987 1.00 92.19 65 ARG A CA 1
ATOM 550 C C . ARG A 1 65 ? 1.376 -8.882 -15.815 1.00 92.19 65 ARG A C 1
ATOM 552 O O . ARG A 1 65 ? 0.886 -9.442 -16.793 1.00 92.19 65 ARG A O 1
ATOM 559 N N . VAL A 1 66 ? 1.018 -9.146 -14.563 1.00 90.94 66 VAL A N 1
ATOM 560 C CA . VAL A 1 66 ? -0.028 -10.104 -14.196 1.00 90.94 66 VAL A CA 1
ATOM 561 C C . VAL A 1 66 ? -1.041 -9.393 -13.314 1.00 90.94 66 VAL A C 1
ATOM 563 O O . VAL A 1 66 ? -0.688 -8.952 -12.216 1.00 90.94 66 VAL A O 1
ATOM 566 N N . GLN A 1 67 ? -2.281 -9.294 -13.795 1.00 94.25 67 GLN A N 1
ATOM 567 C CA . GLN A 1 67 ? -3.406 -8.785 -13.014 1.00 94.25 67 GLN A CA 1
ATOM 568 C C . GLN A 1 67 ? -3.579 -9.635 -11.753 1.00 94.25 67 GLN A C 1
ATOM 570 O O . GLN A 1 67 ? -3.497 -10.865 -11.796 1.00 94.25 67 GLN A O 1
ATOM 575 N N . VAL A 1 68 ? -3.781 -8.965 -10.625 1.00 91.81 68 VAL A N 1
ATOM 576 C CA . VAL A 1 68 ? -3.917 -9.592 -9.311 1.00 91.81 68 VAL A CA 1
ATOM 577 C C . VAL A 1 68 ? -4.967 -8.856 -8.493 1.00 91.81 68 VAL A C 1
ATOM 579 O O . VAL A 1 68 ? -5.151 -7.647 -8.654 1.00 91.81 68 VAL A O 1
ATOM 582 N N . GLU A 1 69 ? -5.619 -9.591 -7.601 1.00 92.88 69 GLU A N 1
ATOM 583 C CA . GLU A 1 69 ? -6.361 -9.003 -6.493 1.00 92.88 69 GLU A CA 1
ATOM 584 C C . GLU A 1 69 ? -5.375 -8.468 -5.445 1.00 92.88 69 GLU A C 1
ATOM 586 O O . GLU A 1 69 ? -4.281 -9.016 -5.239 1.00 92.88 69 GLU A O 1
ATOM 591 N N . ILE A 1 70 ? -5.730 -7.337 -4.846 1.00 92.81 70 ILE A N 1
ATOM 592 C CA . ILE A 1 70 ? -4.910 -6.589 -3.896 1.00 92.81 70 ILE A CA 1
ATOM 593 C C . ILE A 1 70 ? -5.776 -6.019 -2.780 1.00 92.81 70 ILE A C 1
ATOM 595 O O . ILE A 1 70 ? -6.968 -5.774 -2.962 1.00 92.81 70 ILE A O 1
ATOM 599 N N . ASN A 1 71 ? -5.133 -5.721 -1.654 1.00 90.81 71 ASN A N 1
ATOM 600 C CA . ASN A 1 71 ? -5.736 -4.974 -0.562 1.00 90.81 71 ASN A CA 1
ATOM 601 C C . ASN A 1 71 ? -5.186 -3.545 -0.513 1.00 90.81 71 ASN A C 1
ATOM 603 O O . ASN A 1 71 ? -3.975 -3.314 -0.552 1.00 90.81 71 ASN A O 1
ATOM 607 N N . LEU A 1 72 ? -6.098 -2.584 -0.418 1.00 92.12 72 LEU A N 1
ATOM 608 C CA . LEU A 1 72 ? -5.858 -1.156 -0.280 1.00 92.12 72 LEU A CA 1
ATOM 609 C C . LEU A 1 72 ? -6.057 -0.782 1.191 1.00 92.12 72 LEU A C 1
ATOM 611 O O . LEU A 1 72 ? -7.187 -0.811 1.683 1.00 92.12 72 LEU A O 1
ATOM 615 N N . LYS A 1 73 ? -4.987 -0.406 1.897 1.00 88.44 73 LYS A N 1
ATOM 616 C CA . LYS A 1 73 ? -5.096 0.167 3.250 1.00 88.44 73 LYS A CA 1
ATOM 617 C C . LYS A 1 73 ? -5.000 1.686 3.170 1.00 88.44 73 LYS A C 1
ATOM 619 O O . LYS A 1 73 ? -3.979 2.216 2.729 1.00 88.44 73 LYS A O 1
ATOM 624 N N . LEU A 1 74 ? -6.062 2.372 3.583 1.00 88.25 74 LEU A N 1
ATOM 625 C CA . LEU A 1 74 ? -6.149 3.829 3.551 1.00 88.25 74 LEU A CA 1
ATOM 626 C C . LEU A 1 74 ? -5.456 4.434 4.772 1.00 88.25 74 LEU A C 1
ATOM 628 O O . LEU A 1 74 ? -5.621 3.975 5.902 1.00 88.25 74 LEU A O 1
ATOM 632 N N . PHE A 1 75 ? -4.725 5.516 4.534 1.00 83.56 75 PHE A N 1
ATOM 633 C CA . PHE A 1 75 ? -4.143 6.373 5.553 1.00 83.56 75 PHE A CA 1
ATOM 634 C C . PHE A 1 75 ? -4.738 7.766 5.395 1.00 83.56 75 PHE A C 1
ATOM 636 O O . PHE A 1 75 ? -4.647 8.366 4.326 1.00 83.56 75 PHE A O 1
ATOM 643 N N . ASN A 1 76 ? -5.323 8.264 6.485 1.00 77.50 76 ASN A N 1
ATOM 644 C CA . ASN A 1 76 ? -5.988 9.565 6.563 1.00 77.50 76 ASN A CA 1
ATOM 645 C C . ASN A 1 76 ? -5.149 10.683 5.910 1.00 77.50 76 ASN A C 1
ATOM 647 O O . ASN A 1 76 ? -3.952 10.792 6.192 1.00 77.50 76 ASN A O 1
ATOM 651 N N . SER A 1 77 ? 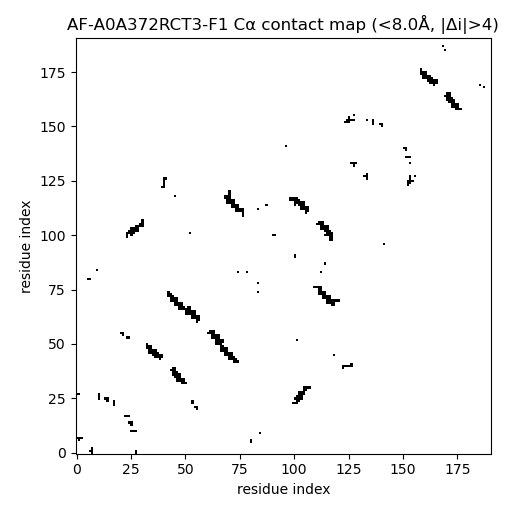-5.791 11.526 5.100 1.00 72.50 77 SER A N 1
ATOM 652 C CA . SER A 1 77 ? -5.248 12.721 4.444 1.00 72.50 77 SER A CA 1
ATOM 653 C C . SER A 1 77 ? -4.589 13.725 5.397 1.00 72.50 77 SER A C 1
ATOM 655 O O . SER A 1 77 ? -3.816 14.573 4.960 1.00 72.50 77 SER A O 1
ATOM 657 N N . GLN A 1 78 ? -4.892 13.649 6.695 1.00 75.69 78 GLN A N 1
ATOM 658 C CA . GLN A 1 78 ? -4.254 14.445 7.742 1.00 75.69 78 GLN A CA 1
ATOM 659 C C . GLN A 1 78 ? -2.816 13.994 8.049 1.00 75.69 78 GLN A C 1
ATOM 661 O O . GLN A 1 78 ? -2.055 14.777 8.616 1.00 75.69 78 GLN A O 1
ATOM 666 N N . ASN A 1 79 ? -2.434 12.760 7.688 1.00 77.00 79 ASN A N 1
ATOM 667 C CA . ASN A 1 79 ? -1.055 12.301 7.838 1.00 77.00 79 ASN A CA 1
ATOM 668 C C . ASN A 1 79 ? -0.145 13.108 6.909 1.00 77.00 79 ASN A C 1
ATOM 670 O O . ASN A 1 79 ? -0.405 13.261 5.711 1.00 77.00 79 ASN A O 1
ATOM 674 N N . THR A 1 80 ? 0.981 13.555 7.449 1.00 89.44 80 THR A N 1
ATOM 675 C CA . THR A 1 80 ? 2.065 14.082 6.624 1.00 89.44 80 THR A CA 1
ATOM 676 C C . THR A 1 80 ? 2.656 12.975 5.742 1.00 89.44 80 THR A C 1
ATOM 678 O O . THR A 1 80 ? 2.566 11.785 6.058 1.00 89.44 80 THR A O 1
ATOM 681 N N . ILE A 1 81 ? 3.310 13.360 4.639 1.00 91.62 81 ILE A N 1
ATOM 682 C CA . ILE A 1 81 ? 4.039 12.410 3.778 1.00 91.62 81 ILE A CA 1
ATOM 683 C C . ILE A 1 81 ? 5.045 11.605 4.611 1.00 91.62 81 ILE A C 1
ATOM 685 O O . ILE A 1 81 ? 5.122 10.390 4.473 1.00 91.62 81 ILE A O 1
ATOM 689 N N . ASP A 1 82 ? 5.770 12.263 5.516 1.00 90.50 82 ASP A N 1
ATOM 690 C CA . ASP A 1 82 ? 6.814 11.621 6.318 1.00 90.50 82 ASP A CA 1
ATOM 691 C C . ASP A 1 82 ? 6.219 10.591 7.302 1.00 90.50 82 ASP A C 1
ATOM 693 O O . ASP A 1 82 ? 6.747 9.488 7.450 1.00 90.50 82 ASP A O 1
ATOM 697 N N . GLU A 1 83 ? 5.079 10.890 7.934 1.00 87.88 83 GLU A N 1
ATOM 698 C CA . GLU A 1 83 ? 4.352 9.929 8.780 1.00 87.88 83 GLU A CA 1
ATOM 699 C C . GLU A 1 83 ? 3.862 8.720 7.985 1.00 87.88 83 GLU A C 1
ATOM 701 O O . GLU A 1 83 ? 4.019 7.580 8.435 1.00 87.88 83 GLU A O 1
ATOM 706 N N . PHE A 1 84 ? 3.298 8.954 6.799 1.00 88.31 84 PHE A N 1
ATOM 707 C CA . PHE A 1 84 ? 2.856 7.885 5.913 1.00 88.31 84 PHE A CA 1
ATOM 708 C C . PHE A 1 84 ? 4.027 6.984 5.503 1.00 88.31 84 PHE A C 1
ATOM 710 O O . PHE A 1 84 ? 3.973 5.775 5.733 1.00 88.31 84 PHE A O 1
ATOM 717 N N . LEU A 1 85 ? 5.119 7.551 4.982 1.00 90.50 85 LEU A N 1
ATOM 718 C CA . LEU A 1 85 ? 6.295 6.787 4.550 1.00 90.50 85 LEU A CA 1
ATOM 719 C C . LEU A 1 85 ? 6.938 6.008 5.707 1.00 90.50 85 LEU A C 1
ATOM 721 O O . LEU A 1 85 ? 7.307 4.843 5.539 1.00 90.50 85 LEU A O 1
ATOM 725 N N . ASN A 1 86 ? 6.987 6.584 6.911 1.00 84.94 86 ASN A N 1
ATOM 726 C CA . ASN A 1 86 ? 7.440 5.873 8.108 1.00 84.94 86 ASN A CA 1
ATOM 727 C C . ASN A 1 86 ? 6.564 4.653 8.431 1.00 84.94 86 ASN A C 1
ATOM 729 O O . ASN A 1 86 ? 7.087 3.602 8.814 1.00 84.94 86 ASN A O 1
ATOM 733 N N . LYS A 1 87 ? 5.238 4.751 8.256 1.00 82.44 87 LYS A N 1
ATOM 734 C CA . LYS A 1 87 ? 4.330 3.600 8.394 1.00 82.44 87 LYS A CA 1
ATOM 735 C C . LYS A 1 87 ? 4.626 2.542 7.322 1.00 82.44 87 LYS A C 1
ATOM 737 O O . LYS A 1 87 ? 4.744 1.368 7.670 1.00 82.44 87 LYS A O 1
ATOM 742 N N . VAL A 1 88 ? 4.854 2.932 6.064 1.00 85.00 88 VAL A N 1
ATOM 743 C CA . VAL A 1 88 ? 5.240 2.001 4.978 1.00 85.00 88 VAL A CA 1
ATOM 744 C C . VAL A 1 88 ? 6.522 1.226 5.315 1.00 85.00 88 VAL A C 1
ATOM 746 O O . VAL A 1 88 ? 6.579 0.008 5.130 1.00 85.00 88 VAL A O 1
ATOM 749 N N . VAL A 1 89 ? 7.542 1.899 5.860 1.00 82.38 89 VAL A N 1
ATOM 750 C CA . VAL A 1 89 ? 8.798 1.252 6.282 1.00 82.38 89 VAL A CA 1
ATOM 751 C C . VAL A 1 89 ? 8.557 0.219 7.386 1.00 82.38 89 VAL A C 1
ATOM 753 O O . VAL A 1 89 ? 9.104 -0.883 7.316 1.00 82.38 89 VAL A O 1
ATOM 756 N N . LYS A 1 90 ? 7.707 0.530 8.375 1.00 77.56 90 LYS A N 1
ATOM 757 C CA . LYS A 1 90 ? 7.339 -0.423 9.437 1.00 77.56 90 LYS A CA 1
ATOM 758 C C . LYS A 1 90 ? 6.693 -1.681 8.859 1.00 77.56 90 LYS A C 1
ATOM 760 O O . LYS A 1 90 ? 7.151 -2.777 9.171 1.00 77.56 90 LYS A O 1
ATOM 765 N N . TYR A 1 91 ? 5.728 -1.531 7.948 1.00 70.88 91 TYR A N 1
ATOM 766 C CA . TYR A 1 91 ? 5.090 -2.668 7.269 1.00 70.88 91 TYR A CA 1
ATOM 767 C C . TYR A 1 91 ? 6.096 -3.573 6.546 1.00 70.88 91 TYR A C 1
ATOM 769 O O . TYR A 1 91 ? 5.969 -4.795 6.584 1.00 70.88 91 TYR A O 1
ATOM 777 N N . LYS A 1 92 ? 7.133 -3.000 5.925 1.00 69.19 92 LYS A N 1
ATOM 778 C CA . LYS A 1 92 ? 8.176 -3.786 5.249 1.00 69.19 92 LYS A CA 1
ATOM 779 C C . LYS A 1 92 ? 9.109 -4.512 6.225 1.00 69.19 92 LYS A C 1
ATOM 781 O O . LYS A 1 92 ? 9.545 -5.618 5.918 1.00 69.19 92 LYS A O 1
ATOM 786 N N . ASN A 1 93 ? 9.417 -3.911 7.374 1.00 64.69 93 ASN A N 1
ATOM 787 C CA . ASN A 1 93 ? 10.386 -4.449 8.336 1.00 64.69 93 ASN A CA 1
ATOM 788 C C . ASN A 1 93 ? 9.809 -5.536 9.258 1.00 64.69 93 ASN A C 1
ATOM 790 O O . ASN A 1 93 ? 10.543 -6.438 9.651 1.00 64.69 93 ASN A O 1
ATOM 794 N N . VAL A 1 94 ? 8.509 -5.490 9.567 1.00 56.56 94 VAL A N 1
ATOM 795 C CA . VAL A 1 94 ? 7.804 -6.513 10.380 1.00 56.56 94 VAL A CA 1
ATOM 796 C C . VAL A 1 94 ? 7.675 -7.855 9.632 1.00 56.56 94 VAL A C 1
ATOM 798 O O . VAL A 1 94 ? 7.308 -8.888 10.184 1.00 56.56 94 VAL A O 1
ATOM 801 N N . ASN A 1 95 ? 8.036 -7.873 8.353 1.00 52.59 95 ASN A N 1
ATOM 802 C CA . ASN A 1 95 ? 7.651 -8.885 7.389 1.00 52.59 95 ASN A CA 1
ATOM 803 C C . ASN A 1 95 ? 8.461 -10.199 7.454 1.00 52.59 95 ASN A C 1
ATOM 805 O O . ASN A 1 95 ? 9.085 -10.616 6.475 1.00 52.59 95 ASN A O 1
ATOM 809 N N . LYS A 1 96 ? 8.410 -10.897 8.595 1.00 46.50 96 LYS A N 1
ATOM 810 C CA . LYS A 1 96 ? 8.879 -12.289 8.739 1.00 46.50 96 LYS A CA 1
ATOM 811 C C . LYS A 1 96 ? 8.048 -13.292 7.913 1.00 46.50 96 LYS A C 1
ATOM 813 O O . LYS A 1 96 ? 8.542 -14.383 7.640 1.00 46.50 96 LYS A O 1
ATOM 818 N N . PHE A 1 97 ? 6.844 -12.921 7.453 1.00 46.03 97 PHE A N 1
ATOM 819 C CA . PHE A 1 97 ? 5.871 -13.828 6.814 1.00 46.03 97 PHE A CA 1
ATOM 820 C C . PHE A 1 97 ? 5.487 -13.498 5.358 1.00 46.03 97 PHE A C 1
ATOM 822 O O . PHE A 1 97 ? 4.532 -14.063 4.837 1.00 46.03 97 PHE A O 1
ATOM 829 N N . LYS A 1 98 ? 6.273 -12.674 4.649 1.00 56.38 98 LYS A N 1
ATOM 830 C CA . LYS A 1 98 ? 6.123 -12.417 3.198 1.00 56.38 98 LYS A CA 1
ATOM 831 C C . LYS A 1 98 ? 4.796 -11.752 2.778 1.00 56.38 98 LYS A C 1
ATOM 833 O O . LYS A 1 98 ? 4.363 -11.959 1.648 1.00 56.38 98 LYS A O 1
ATOM 838 N N . ILE A 1 99 ? 4.173 -10.918 3.616 1.00 64.69 99 ILE A N 1
ATOM 839 C CA . ILE A 1 99 ? 3.100 -10.023 3.150 1.00 64.69 99 ILE A CA 1
ATOM 840 C C . ILE A 1 99 ? 3.717 -9.012 2.198 1.00 64.69 99 ILE A C 1
ATOM 842 O O . ILE A 1 99 ? 4.498 -8.139 2.573 1.00 64.69 99 ILE A O 1
ATOM 846 N N . TYR A 1 100 ? 3.401 -9.150 0.928 1.00 78.19 100 TYR A N 1
ATOM 847 C CA . TYR A 1 100 ? 4.061 -8.373 -0.091 1.00 78.19 100 TYR A CA 1
ATOM 848 C C . TYR A 1 100 ? 3.435 -6.988 -0.239 1.00 78.19 100 TYR A C 1
ATOM 850 O O . TYR A 1 100 ? 2.265 -6.853 -0.583 1.00 78.19 100 TYR A O 1
ATOM 858 N N . VAL A 1 101 ? 4.243 -5.954 0.002 1.00 86.94 101 VAL A N 1
ATOM 859 C CA . VAL A 1 101 ? 3.883 -4.565 -0.292 1.00 86.94 101 VAL A CA 1
ATOM 860 C C . VAL A 1 101 ? 4.244 -4.281 -1.746 1.00 86.94 101 VAL A C 1
ATOM 862 O O . VAL A 1 101 ? 5.427 -4.259 -2.093 1.00 86.94 101 VAL A O 1
ATOM 865 N N . TYR A 1 102 ? 3.236 -4.078 -2.589 1.00 91.38 102 TYR A N 1
ATOM 866 C CA . TYR A 1 102 ? 3.430 -3.800 -4.013 1.00 91.38 102 TYR A CA 1
ATOM 867 C C . TYR A 1 102 ? 3.750 -2.337 -4.287 1.00 91.38 102 TYR A C 1
ATOM 869 O O . TYR A 1 102 ? 4.441 -2.025 -5.253 1.00 91.38 102 TYR A O 1
ATOM 877 N N . GLY A 1 103 ? 3.281 -1.427 -3.442 1.00 94.00 103 GLY A N 1
ATOM 878 C CA . GLY A 1 103 ? 3.456 -0.019 -3.728 1.00 94.00 103 GLY A CA 1
ATOM 879 C C . GLY A 1 103 ? 2.578 0.881 -2.894 1.00 94.00 103 GLY A C 1
ATOM 880 O O . GLY A 1 103 ? 2.006 0.477 -1.879 1.00 94.00 103 GLY A O 1
ATOM 881 N N . ILE A 1 104 ? 2.475 2.112 -3.368 1.00 95.75 104 ILE A N 1
ATOM 882 C CA . ILE A 1 104 ? 1.644 3.156 -2.783 1.00 95.75 104 ILE A CA 1
ATOM 883 C C . ILE A 1 104 ? 0.863 3.885 -3.870 1.00 95.75 104 ILE A C 1
ATOM 885 O O . ILE A 1 104 ? 1.238 3.893 -5.044 1.00 95.75 104 ILE A O 1
ATOM 889 N N . SER A 1 105 ? -0.238 4.492 -3.457 1.00 96.25 105 SER A N 1
ATOM 890 C CA . SER A 1 105 ? -1.095 5.319 -4.294 1.00 96.25 105 SER A CA 1
ATOM 891 C C . SER A 1 105 ? -1.615 6.506 -3.486 1.00 96.25 105 SER A C 1
ATOM 893 O O . SER A 1 105 ? -1.381 6.613 -2.278 1.00 96.25 105 SER A O 1
ATOM 895 N N . GLN A 1 106 ? -2.346 7.391 -4.149 1.00 94.69 106 GLN A N 1
ATOM 896 C CA . GLN A 1 106 ? -3.111 8.445 -3.506 1.00 94.69 106 GLN A CA 1
ATOM 897 C C . GLN A 1 106 ? -4.463 8.570 -4.192 1.00 94.69 106 GLN A C 1
ATOM 899 O O . GLN A 1 106 ? -4.541 8.652 -5.421 1.00 94.69 106 GLN A O 1
ATOM 904 N N . ASN A 1 107 ? -5.525 8.607 -3.391 1.00 93.25 107 ASN A N 1
ATOM 905 C CA . ASN A 1 107 ? -6.857 8.885 -3.899 1.00 93.25 107 ASN A CA 1
ATOM 906 C C . ASN A 1 107 ? -6.908 10.346 -4.401 1.00 93.25 107 ASN A C 1
ATOM 908 O O . ASN A 1 107 ? -6.622 11.267 -3.630 1.00 93.25 107 ASN A O 1
ATOM 912 N N . PRO A 1 108 ? -7.251 10.598 -5.677 1.00 92.00 108 PRO A N 1
ATOM 913 C CA . PRO A 1 108 ? -7.254 11.948 -6.230 1.00 92.00 108 PRO A CA 1
ATOM 914 C C . PRO A 1 108 ? -8.336 12.847 -5.618 1.00 92.00 108 PRO A C 1
ATOM 916 O O . PRO A 1 108 ? -8.141 14.064 -5.605 1.00 92.00 108 PRO A O 1
ATOM 919 N N . ASP A 1 109 ? -9.416 12.273 -5.090 1.00 91.56 109 ASP A N 1
ATOM 920 C CA . ASP A 1 109 ? -10.552 12.999 -4.525 1.00 91.56 109 ASP A CA 1
ATOM 921 C C . ASP A 1 109 ? -10.336 13.294 -3.038 1.00 91.56 109 ASP A C 1
ATOM 923 O O . ASP A 1 109 ? -10.384 14.450 -2.621 1.00 91.56 109 ASP A O 1
ATOM 927 N N . THR A 1 110 ? -10.034 12.265 -2.239 1.00 91.44 110 THR A N 1
ATOM 928 C CA . THR A 1 110 ? -9.879 12.415 -0.778 1.00 91.44 110 THR A CA 1
ATOM 929 C C . THR A 1 110 ? -8.483 12.862 -0.359 1.00 91.44 110 THR A C 1
ATOM 931 O O . THR A 1 110 ? -8.299 13.341 0.755 1.00 91.44 110 THR A O 1
ATOM 934 N N . LYS A 1 111 ? -7.492 12.724 -1.249 1.00 91.50 111 LYS A N 1
ATOM 935 C CA . LYS A 1 111 ? -6.057 12.919 -0.970 1.00 91.50 111 LYS A CA 1
ATOM 936 C C . LYS A 1 111 ? -5.469 11.938 0.044 1.00 91.50 111 LYS A C 1
ATOM 938 O O . LYS A 1 111 ? -4.290 12.073 0.378 1.00 91.50 111 LYS A O 1
ATOM 943 N N . ASP A 1 112 ? -6.237 10.936 0.472 1.00 92.00 112 ASP A N 1
ATOM 944 C CA . ASP A 1 112 ? -5.746 9.860 1.328 1.00 92.00 112 ASP A CA 1
ATOM 945 C C . ASP A 1 112 ? -4.631 9.091 0.622 1.00 92.00 112 ASP A C 1
ATOM 947 O O . ASP A 1 112 ? -4.738 8.738 -0.561 1.00 92.00 112 ASP A O 1
ATOM 951 N N . TYR A 1 113 ? -3.569 8.804 1.367 1.00 94.12 113 TYR A N 1
ATOM 952 C CA . TYR A 1 113 ? -2.531 7.897 0.905 1.00 94.12 113 TYR A CA 1
ATOM 953 C C . TYR A 1 113 ? -3.000 6.457 1.059 1.00 94.12 113 TYR A C 1
ATOM 955 O O . TYR A 1 113 ? -3.731 6.112 1.987 1.00 94.12 113 TYR A O 1
ATOM 963 N N . ILE A 1 114 ? -2.567 5.598 0.146 1.00 94.75 114 ILE A N 1
ATOM 964 C CA . ILE A 1 114 ? -2.993 4.204 0.100 1.00 94.75 114 ILE A CA 1
ATOM 965 C C . ILE A 1 114 ? -1.754 3.323 0.039 1.00 94.75 114 ILE A C 1
ATOM 967 O O . ILE A 1 114 ? -0.873 3.538 -0.795 1.00 94.75 114 ILE A O 1
ATOM 971 N N . LEU A 1 115 ? -1.703 2.315 0.905 1.00 92.88 115 LEU A N 1
ATOM 972 C CA . LEU A 1 115 ? -0.725 1.236 0.834 1.00 92.88 115 LEU A CA 1
ATOM 973 C C . LEU A 1 115 ? -1.321 0.051 0.078 1.00 92.88 115 LEU A C 1
ATOM 975 O O . LEU A 1 115 ? -2.437 -0.376 0.378 1.00 92.88 115 LEU A O 1
ATOM 979 N N . ILE A 1 116 ? -0.561 -0.480 -0.878 1.00 93.56 116 ILE A N 1
ATOM 980 C CA . ILE A 1 116 ? -0.988 -1.574 -1.749 1.00 93.56 116 ILE A CA 1
ATOM 981 C C . ILE A 1 116 ? -0.336 -2.871 -1.288 1.00 93.56 116 ILE A C 1
ATOM 983 O O . ILE A 1 116 ? 0.890 -3.023 -1.335 1.00 93.56 116 ILE A O 1
ATOM 987 N N . LEU A 1 117 ? -1.166 -3.804 -0.843 1.00 88.44 117 LEU A N 1
ATOM 988 C CA . LEU A 1 117 ? -0.769 -5.075 -0.253 1.00 88.44 117 LEU A CA 1
ATOM 989 C C . LEU A 1 117 ? -1.243 -6.234 -1.130 1.00 88.44 117 LEU A C 1
ATOM 991 O O . LEU A 1 117 ? -2.266 -6.144 -1.807 1.00 88.44 117 LEU A O 1
ATOM 995 N N . GLN A 1 118 ? -0.507 -7.339 -1.097 1.00 85.12 118 GLN A N 1
ATOM 996 C CA . GLN A 1 118 ? -0.976 -8.601 -1.652 1.00 85.12 118 GLN A CA 1
ATOM 997 C C . GLN A 1 118 ? -2.294 -9.034 -1.002 1.00 85.12 118 GLN A C 1
ATOM 999 O O . GLN A 1 118 ? -2.493 -8.864 0.204 1.00 85.12 118 GLN A O 1
ATOM 1004 N N . ASP A 1 119 ? -3.171 -9.611 -1.820 1.00 71.25 119 ASP A N 1
ATOM 1005 C CA . ASP A 1 119 ? -4.365 -10.294 -1.346 1.00 71.25 119 ASP A CA 1
ATOM 1006 C C . ASP A 1 119 ? -4.038 -11.460 -0.384 1.00 71.25 119 ASP A C 1
ATOM 1008 O O . ASP A 1 119 ? -3.035 -12.162 -0.543 1.00 71.25 119 ASP A O 1
ATOM 1012 N N . GLY A 1 120 ? -4.850 -11.617 0.660 1.00 57.91 120 GLY A N 1
ATOM 1013 C CA . GLY A 1 120 ? -4.541 -12.399 1.864 1.00 57.91 120 GLY A CA 1
ATOM 1014 C C . GLY A 1 120 ? -4.458 -11.566 3.147 1.00 57.91 120 GLY A C 1
ATOM 1015 O O . GLY A 1 120 ? -4.047 -12.080 4.188 1.00 57.91 120 GLY A O 1
ATOM 1016 N N . TYR A 1 121 ? -4.848 -10.286 3.096 1.00 51.75 121 TYR A N 1
ATOM 1017 C CA . TYR A 1 121 ? -5.168 -9.541 4.311 1.00 51.75 121 TYR A CA 1
ATOM 1018 C C . TYR A 1 121 ? -6.464 -10.119 4.888 1.00 51.75 121 TYR A C 1
ATOM 1020 O O . TYR A 1 121 ? -7.473 -10.204 4.200 1.00 51.75 121 TYR A O 1
ATOM 1028 N N . CYS A 1 122 ? -6.383 -10.545 6.142 1.00 49.91 122 CYS A N 1
ATOM 1029 C CA . CYS A 1 122 ? -7.439 -11.142 6.951 1.00 49.91 122 CYS A CA 1
ATOM 1030 C C . CYS A 1 122 ? -8.813 -10.453 6.793 1.00 49.91 122 CYS A C 1
ATOM 1032 O O . CYS A 1 122 ? -9.024 -9.345 7.292 1.00 49.91 122 CYS A O 1
ATOM 1034 N N . GLU A 1 123 ? -9.763 -11.137 6.147 1.00 36.38 123 GLU A N 1
ATOM 1035 C CA . GLU A 1 123 ? -11.202 -10.901 6.324 1.00 36.38 123 GLU A CA 1
ATOM 1036 C C . GLU A 1 123 ? -11.548 -11.253 7.783 1.00 36.38 123 GLU A C 1
ATOM 1038 O O . GLU A 1 123 ? -11.485 -12.418 8.166 1.00 36.38 123 GLU A O 1
ATOM 1043 N N . GLY A 1 124 ? -11.855 -10.255 8.619 1.00 43.88 124 GLY A N 1
ATOM 1044 C CA . GLY A 1 124 ? -12.288 -10.470 10.013 1.00 43.88 124 GLY A CA 1
ATOM 1045 C C . GLY A 1 124 ? -11.387 -9.885 11.104 1.00 43.88 124 GLY A C 1
ATOM 1046 O O . GLY A 1 124 ? -11.754 -9.914 12.271 1.00 43.88 124 GLY A O 1
ATOM 1047 N N . CYS A 1 125 ? -10.248 -9.280 10.766 1.00 49.81 125 CYS A N 1
ATOM 1048 C CA . CYS A 1 125 ? -9.410 -8.615 11.762 1.00 49.81 125 CYS A CA 1
ATOM 1049 C C . CYS A 1 125 ? -10.055 -7.279 12.161 1.00 49.81 125 CYS A C 1
ATOM 1051 O O . CYS A 1 125 ? -9.804 -6.241 11.547 1.00 49.81 125 CYS A O 1
ATOM 1053 N N . GLY A 1 126 ? -10.959 -7.331 13.142 1.00 48.66 126 GLY A N 1
ATOM 1054 C CA . GLY A 1 126 ? -11.661 -6.173 13.683 1.00 48.66 126 GLY A CA 1
ATOM 1055 C C . GLY A 1 126 ? -10.678 -5.132 14.211 1.00 48.66 126 GLY A C 1
ATOM 1056 O O . GLY A 1 126 ? -10.000 -5.369 15.205 1.00 48.66 126 GLY A O 1
ATOM 1057 N N . GLU A 1 127 ? -10.604 -3.978 13.546 1.00 54.75 127 GLU A N 1
ATOM 1058 C CA . GLU A 1 127 ? -9.918 -2.805 14.087 1.00 54.75 127 GLU A CA 1
ATOM 1059 C C . GLU A 1 127 ? -10.802 -2.187 15.176 1.00 54.75 127 GLU A C 1
ATOM 1061 O O . GLU A 1 127 ? -11.971 -1.865 14.938 1.00 54.75 127 GLU A O 1
ATOM 1066 N N . ASN A 1 128 ? -10.255 -2.012 16.376 1.00 54.03 128 ASN A N 1
ATOM 1067 C CA . ASN A 1 128 ? -11.006 -1.516 17.531 1.00 54.03 128 ASN A CA 1
ATOM 1068 C C . ASN A 1 128 ? -10.951 0.004 17.716 1.00 54.03 128 ASN A C 1
ATOM 1070 O O . ASN A 1 128 ? -11.451 0.536 18.709 1.00 54.03 128 ASN A O 1
ATOM 1074 N N . GLY A 1 129 ? -10.319 0.700 16.768 1.00 50.84 129 GLY A N 1
ATOM 1075 C CA . GLY A 1 129 ? -10.076 2.139 16.830 1.00 50.84 129 GLY A CA 1
ATOM 1076 C C . GLY A 1 129 ? -8.900 2.535 17.730 1.00 50.84 129 GLY A C 1
ATOM 1077 O O . GLY A 1 129 ? -8.676 3.727 17.936 1.00 50.84 129 GLY A O 1
ATOM 1078 N N . ASN A 1 130 ? -8.134 1.574 18.257 1.00 55.25 130 ASN A N 1
ATOM 1079 C CA . ASN A 1 130 ? -6.927 1.789 19.048 1.00 55.25 130 ASN A CA 1
ATOM 1080 C C . ASN A 1 130 ? -5.725 1.146 18.346 1.00 55.25 130 ASN A C 1
ATOM 1082 O O . ASN A 1 130 ? -5.451 -0.044 18.499 1.00 55.25 130 ASN A O 1
ATOM 1086 N N . GLU A 1 131 ? -4.940 1.985 17.663 1.00 52.72 131 GLU A N 1
ATOM 1087 C CA . GLU A 1 131 ? -3.779 1.563 16.868 1.00 52.72 131 GLU A CA 1
ATOM 1088 C C . GLU A 1 131 ? -2.782 0.678 17.644 1.00 52.72 131 GLU A C 1
ATOM 1090 O O . GLU A 1 131 ? -2.122 -0.169 17.043 1.00 52.72 131 GLU A O 1
ATOM 1095 N N . LYS A 1 132 ? -2.656 0.838 18.974 1.00 54.06 132 LYS A N 1
ATOM 1096 C CA . LYS A 1 132 ? -1.764 -0.005 19.794 1.00 54.06 132 LYS A CA 1
ATOM 1097 C C . LYS A 1 132 ? -2.314 -1.413 19.985 1.00 54.06 132 LYS A C 1
ATOM 1099 O O . LYS A 1 132 ? -1.536 -2.361 19.999 1.00 54.06 132 LYS A O 1
ATOM 1104 N N . ILE A 1 133 ? -3.624 -1.540 20.165 1.00 57.44 133 ILE A N 1
ATOM 1105 C CA . ILE A 1 133 ? -4.278 -2.837 20.338 1.00 57.44 133 ILE A CA 1
ATOM 1106 C C . ILE A 1 133 ? -4.376 -3.541 18.989 1.00 57.44 133 ILE A C 1
ATOM 1108 O O . ILE A 1 133 ? -4.073 -4.723 18.919 1.00 57.44 133 ILE A O 1
ATOM 1112 N N . ASP A 1 134 ? -4.680 -2.810 17.918 1.00 59.84 134 ASP A N 1
ATOM 1113 C CA . ASP A 1 134 ? -4.661 -3.356 16.561 1.00 59.84 134 ASP A CA 1
ATOM 1114 C C . ASP A 1 134 ? -3.263 -3.879 16.197 1.00 59.84 134 ASP A C 1
ATOM 1116 O O . ASP A 1 134 ? -3.138 -4.960 15.623 1.00 59.84 134 ASP A O 1
ATOM 1120 N N . TYR A 1 135 ? -2.203 -3.142 16.564 1.00 59.00 135 TYR A N 1
ATOM 1121 C CA . TYR A 1 135 ? -0.819 -3.598 16.416 1.00 59.00 135 TYR A CA 1
ATOM 1122 C C . TYR A 1 135 ? -0.536 -4.833 17.276 1.00 59.00 135 TYR A C 1
ATOM 1124 O O . TYR A 1 135 ? 0.053 -5.785 16.788 1.00 59.00 135 TYR A O 1
ATOM 1132 N N . PHE A 1 136 ? -0.979 -4.855 18.534 1.00 61.16 136 PHE A N 1
ATOM 1133 C CA . PHE A 1 136 ? -0.777 -5.998 19.427 1.00 61.16 136 PHE A CA 1
ATOM 1134 C C . PHE A 1 136 ? -1.498 -7.262 18.945 1.00 61.16 136 PHE A C 1
ATOM 1136 O O . PHE A 1 136 ? -0.902 -8.333 18.931 1.00 61.16 136 PHE A O 1
ATOM 1143 N N . ILE A 1 137 ? -2.753 -7.142 18.506 1.00 68.50 137 ILE A N 1
ATOM 1144 C CA . ILE A 1 137 ? -3.521 -8.245 17.918 1.00 68.50 137 ILE A CA 1
ATOM 1145 C C . ILE A 1 137 ? -2.793 -8.769 16.682 1.00 68.50 137 ILE A C 1
ATOM 1147 O O . ILE A 1 137 ? -2.604 -9.975 16.569 1.00 68.50 137 ILE A O 1
ATOM 1151 N N . GLN A 1 138 ? -2.310 -7.873 15.814 1.00 63.41 138 GLN A N 1
ATOM 1152 C CA . GLN A 1 138 ? -1.490 -8.258 14.667 1.00 63.41 138 GLN A CA 1
ATOM 1153 C C . GLN A 1 138 ? -0.218 -8.995 15.108 1.00 63.41 138 GLN A C 1
ATOM 1155 O O . GLN A 1 138 ? 0.041 -10.075 14.599 1.00 63.41 138 GLN A O 1
ATOM 1160 N N . GLU A 1 139 ? 0.546 -8.484 16.076 1.00 61.75 139 GLU A N 1
ATOM 1161 C CA . GLU A 1 139 ? 1.760 -9.155 16.572 1.00 61.75 139 GLU A CA 1
ATOM 1162 C C . GLU A 1 139 ? 1.458 -10.555 17.135 1.00 61.75 139 GLU A C 1
ATOM 1164 O O . GLU A 1 139 ? 2.151 -11.508 16.791 1.00 61.75 139 GLU A O 1
ATOM 1169 N N . ILE A 1 140 ? 0.394 -10.717 17.934 1.00 61.75 140 ILE A N 1
ATOM 1170 C CA . ILE A 1 140 ? -0.011 -12.020 18.490 1.00 61.75 140 ILE A CA 1
ATOM 1171 C C . ILE A 1 140 ? -0.455 -12.987 17.388 1.00 61.75 140 ILE A C 1
ATOM 1173 O O . ILE A 1 140 ? -0.004 -14.131 17.346 1.00 61.75 140 ILE A O 1
ATOM 1177 N N . GLN A 1 141 ? -1.302 -12.539 16.461 1.00 58.81 141 GLN A N 1
ATOM 1178 C CA . GLN A 1 141 ? -1.726 -13.345 15.311 1.00 58.81 141 GLN A CA 1
ATOM 1179 C C . GLN A 1 141 ? -0.536 -13.768 14.432 1.00 58.81 141 GLN A C 1
ATOM 1181 O O . GLN A 1 141 ? -0.566 -14.836 13.823 1.00 58.81 141 GLN A O 1
ATOM 1186 N N . LEU A 1 142 ? 0.519 -12.950 14.372 1.00 57.16 142 LEU A N 1
ATOM 1187 C CA . LEU A 1 142 ? 1.751 -13.248 13.641 1.00 57.16 142 LEU A CA 1
ATOM 1188 C C . LEU A 1 142 ? 2.635 -14.290 14.353 1.00 57.16 142 LEU A C 1
ATOM 1190 O O . LEU A 1 142 ? 3.432 -14.953 13.688 1.00 57.16 142 LEU A O 1
ATOM 1194 N N . GLU A 1 143 ? 2.516 -14.467 15.672 1.00 57.94 143 GLU A N 1
ATOM 1195 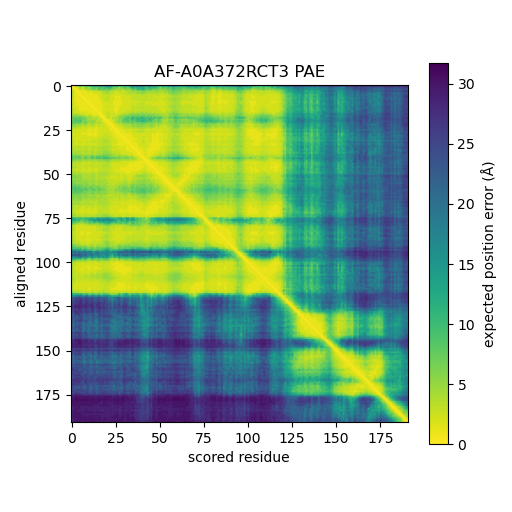C CA . GLU A 1 143 ? 3.281 -15.461 16.442 1.00 57.94 143 GLU A CA 1
ATOM 1196 C C . GLU A 1 143 ? 2.605 -16.840 16.494 1.00 57.94 143 GLU A C 1
ATOM 1198 O O . GLU A 1 143 ? 3.289 -17.869 16.518 1.00 57.94 143 GLU A O 1
ATOM 1203 N N . VAL A 1 144 ? 1.271 -16.890 16.466 1.00 56.00 144 VAL A N 1
ATOM 1204 C CA . VAL A 1 144 ? 0.497 -18.132 16.601 1.00 56.00 144 VAL A CA 1
ATOM 1205 C C . VAL A 1 144 ? 0.220 -18.737 15.222 1.00 56.00 144 VAL A C 1
ATOM 1207 O O . VAL A 1 144 ? -0.861 -18.601 14.659 1.00 56.00 144 VAL A O 1
ATOM 1210 N N . ASN A 1 145 ? 1.208 -19.427 14.652 1.00 50.22 145 ASN A N 1
ATOM 1211 C CA . ASN A 1 145 ? 1.032 -20.189 13.415 1.00 50.22 145 ASN A CA 1
ATOM 1212 C C . ASN A 1 145 ? 1.158 -21.685 13.713 1.00 50.22 145 ASN A C 1
ATOM 1214 O O . ASN A 1 145 ? 2.268 -22.164 13.913 1.00 50.22 145 ASN A O 1
ATOM 1218 N N . HIS A 1 146 ? 0.025 -22.390 13.802 1.00 47.59 146 HIS A N 1
ATOM 1219 C CA . HIS A 1 146 ? -0.216 -23.741 13.273 1.00 47.59 146 HIS A CA 1
ATOM 1220 C C . HIS A 1 146 ? -1.486 -24.343 13.898 1.00 47.59 146 HIS A C 1
ATOM 1222 O O . HIS A 1 146 ? -1.537 -24.586 15.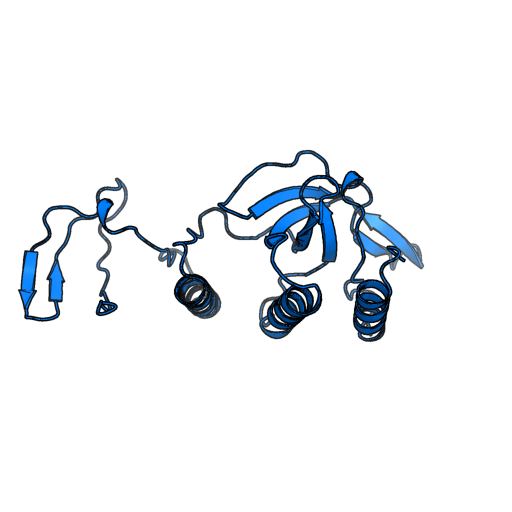098 1.00 47.59 146 HIS A O 1
ATOM 1228 N N . SER A 1 147 ? -2.431 -24.704 13.022 1.00 48.56 147 SER A N 1
ATOM 1229 C CA . SER A 1 147 ? -3.676 -25.439 13.287 1.00 48.56 147 SER A CA 1
ATOM 1230 C C . SER A 1 147 ? -4.854 -24.578 13.747 1.00 48.56 147 SER A C 1
ATOM 1232 O O . SER A 1 147 ? -4.751 -23.853 14.729 1.00 48.56 147 SER A O 1
ATOM 1234 N N . TYR A 1 148 ? -5.971 -24.711 13.016 1.00 50.03 148 TYR A N 1
ATOM 1235 C CA . TYR A 1 148 ? -7.353 -24.467 13.453 1.00 50.03 148 TYR A CA 1
ATOM 1236 C C . TYR A 1 148 ? -7.434 -24.589 14.989 1.00 50.03 148 TYR A C 1
ATOM 1238 O O . TYR A 1 148 ? -7.029 -25.621 15.521 1.00 50.03 148 TYR A O 1
ATOM 1246 N N . ASP A 1 149 ? -7.667 -23.515 15.753 1.00 50.22 149 ASP A N 1
ATOM 1247 C CA . ASP A 1 149 ? -9.028 -23.175 16.201 1.00 50.22 149 ASP A CA 1
ATOM 1248 C C . ASP A 1 149 ? -9.157 -21.793 16.899 1.00 50.22 149 ASP A C 1
ATOM 1250 O O . ASP A 1 149 ? -10.212 -21.496 17.455 1.00 50.22 149 ASP A O 1
ATOM 1254 N N . ILE A 1 150 ? -8.130 -20.924 16.910 1.00 54.25 150 ILE A N 1
ATOM 1255 C CA . ILE A 1 150 ? -8.204 -19.642 17.651 1.00 54.25 150 ILE A CA 1
ATOM 1256 C C . ILE A 1 150 ? -7.809 -18.456 16.768 1.00 54.25 150 ILE A C 1
ATOM 1258 O O . ILE A 1 150 ? -6.633 -18.220 16.495 1.00 54.25 150 ILE A O 1
ATOM 1262 N N . ILE A 1 151 ? -8.814 -17.685 16.348 1.00 56.12 151 ILE A N 1
ATOM 1263 C CA . ILE A 1 151 ? -8.642 -16.369 15.728 1.00 56.12 151 ILE A CA 1
ATOM 1264 C C . ILE A 1 151 ? -8.618 -15.339 16.863 1.00 56.12 151 ILE A C 1
ATOM 1266 O O . ILE A 1 151 ? -9.610 -15.167 17.567 1.00 56.12 151 ILE A O 1
ATOM 1270 N N . PHE A 1 152 ? -7.478 -14.672 17.071 1.00 62.66 152 PHE A N 1
ATOM 1271 C CA . PHE A 1 152 ? -7.389 -13.554 18.015 1.00 62.66 152 PHE A CA 1
ATOM 1272 C C . PHE A 1 152 ? -8.006 -12.315 17.383 1.00 62.66 152 PHE A C 1
ATOM 1274 O O . PHE A 1 152 ? -7.416 -11.746 16.478 1.00 62.66 152 PHE A O 1
ATOM 1281 N N . GLU A 1 153 ? -9.163 -11.870 17.846 1.00 58.97 153 GLU A N 1
ATOM 1282 C CA . GLU A 1 153 ? -9.805 -10.654 17.348 1.00 58.97 153 GLU A CA 1
ATOM 1283 C C . GLU A 1 153 ? -10.180 -9.718 18.492 1.00 58.97 153 GLU A C 1
ATOM 1285 O O . GLU A 1 153 ? -10.284 -10.121 19.655 1.00 58.97 153 GLU A O 1
ATOM 1290 N N . TRP A 1 154 ? -10.377 -8.441 18.169 1.00 69.31 154 TRP A N 1
ATOM 1291 C CA . TRP A 1 154 ? -10.978 -7.535 19.128 1.00 69.31 154 TRP A CA 1
ATOM 1292 C C . TRP A 1 154 ? -12.467 -7.831 19.263 1.00 69.31 154 TRP A C 1
ATOM 1294 O O . TRP A 1 154 ? -13.221 -7.715 18.297 1.00 69.31 154 TRP A O 1
ATOM 1304 N N . ILE A 1 155 ? -12.903 -8.103 20.491 1.00 72.12 155 ILE A N 1
ATOM 1305 C CA . ILE A 1 155 ? -14.317 -8.249 20.820 1.00 72.12 155 ILE A CA 1
ATOM 1306 C C . ILE A 1 155 ? -14.762 -7.015 21.603 1.00 72.12 155 ILE A C 1
ATOM 1308 O O . ILE A 1 155 ? -14.271 -6.734 22.698 1.00 72.12 155 ILE A O 1
ATOM 1312 N N . SER A 1 156 ? -15.712 -6.272 21.039 1.00 72.75 156 SER A N 1
ATOM 1313 C CA . SER A 1 156 ? -16.270 -5.094 21.699 1.00 72.75 156 SER A CA 1
ATOM 1314 C C . SER A 1 156 ? -17.086 -5.474 22.938 1.00 72.75 156 SER A C 1
ATOM 1316 O O . SER A 1 156 ? -17.758 -6.504 22.968 1.00 72.75 156 SER A O 1
ATOM 1318 N N . TYR A 1 157 ? -17.048 -4.628 23.971 1.00 73.69 157 TYR A N 1
ATOM 1319 C CA . TYR A 1 157 ? -17.645 -4.928 25.277 1.00 73.69 157 TYR A CA 1
ATOM 1320 C C . TYR A 1 157 ? -19.157 -5.222 25.206 1.00 73.69 157 TYR A C 1
ATOM 1322 O O . TYR A 1 157 ? -19.679 -6.054 25.945 1.00 73.69 157 TYR A O 1
ATOM 1330 N N . ASP A 1 158 ? -19.873 -4.573 24.287 1.00 78.31 158 ASP A N 1
ATOM 1331 C CA . ASP A 1 158 ? -21.307 -4.770 24.047 1.00 78.31 158 ASP A CA 1
ATOM 1332 C C . ASP A 1 158 ? -21.665 -6.181 23.548 1.00 78.31 158 ASP A C 1
ATOM 1334 O O . ASP A 1 158 ? -22.825 -6.594 23.659 1.00 78.31 158 ASP A O 1
ATOM 1338 N N . GLN A 1 159 ? -20.683 -6.949 23.070 1.00 78.00 159 GLN A N 1
ATOM 1339 C CA . GLN A 1 159 ? -20.850 -8.346 22.670 1.00 78.00 159 GLN A CA 1
ATOM 1340 C C . GLN A 1 159 ? -20.922 -9.304 23.867 1.00 78.00 159 GLN A C 1
ATOM 1342 O O . GLN A 1 159 ? -21.243 -10.478 23.688 1.00 78.00 159 GLN A O 1
ATOM 1347 N N . PHE A 1 160 ? -20.687 -8.825 25.091 1.00 82.88 160 PHE A N 1
ATOM 1348 C CA . PHE A 1 160 ? -20.786 -9.627 26.307 1.00 82.88 160 PHE A CA 1
ATOM 1349 C C . PHE A 1 160 ? -22.133 -9.451 27.022 1.00 82.88 160 PHE A C 1
ATOM 1351 O O . PHE A 1 160 ? -22.797 -8.411 26.955 1.00 82.88 160 PHE A O 1
ATOM 1358 N N . SER A 1 161 ? -22.558 -10.508 27.706 1.00 81.25 161 SER A N 1
ATOM 1359 C CA . SER A 1 161 ? -23.754 -10.589 28.550 1.00 81.25 161 SER A CA 1
ATOM 1360 C C . SER A 1 161 ? -23.440 -11.322 29.852 1.00 81.25 161 SER A C 1
ATOM 1362 O O . SER A 1 161 ? -22.384 -11.939 29.981 1.00 81.25 161 SER A O 1
ATOM 1364 N N . ASP A 1 162 ? -24.343 -11.220 30.831 1.00 84.44 162 ASP A N 1
ATOM 1365 C CA . ASP A 1 162 ? -24.262 -11.925 32.117 1.00 84.44 162 ASP A CA 1
ATOM 1366 C C . ASP A 1 162 ? -22.908 -11.794 32.832 1.00 84.44 162 ASP A C 1
ATOM 1368 O O . ASP A 1 162 ? -22.396 -12.743 33.428 1.00 84.44 162 ASP A O 1
ATOM 1372 N N . ILE A 1 163 ? -22.334 -10.588 32.780 1.00 84.50 163 ILE A N 1
ATOM 1373 C CA . ILE A 1 163 ? -21.014 -10.293 33.333 1.00 84.50 163 ILE A CA 1
ATOM 1374 C C . ILE A 1 163 ? -21.066 -10.390 34.862 1.00 84.50 163 ILE A C 1
ATOM 1376 O O . ILE A 1 163 ? -21.782 -9.639 35.527 1.00 84.50 163 ILE A O 1
ATOM 1380 N N . LYS A 1 164 ? -20.285 -11.308 35.431 1.00 85.06 164 LYS A N 1
ATOM 1381 C CA . LYS A 1 164 ? -20.194 -11.576 36.870 1.00 85.06 164 LYS A CA 1
ATOM 1382 C C . LYS A 1 164 ? -18.764 -11.383 37.343 1.00 85.06 164 LYS A C 1
ATOM 1384 O O . LYS A 1 164 ? -17.831 -11.944 36.778 1.00 85.06 164 LYS A O 1
ATOM 1389 N N . LYS A 1 165 ? -18.592 -10.619 38.417 1.00 87.19 165 LYS A N 1
ATOM 1390 C CA . LYS A 1 165 ? -17.297 -10.465 39.079 1.00 87.19 165 LYS A CA 1
ATOM 1391 C C . LYS A 1 165 ? -16.982 -11.727 39.888 1.00 87.19 165 LYS A C 1
ATOM 1393 O O . LYS A 1 165 ? -17.793 -12.123 40.723 1.00 87.19 165 LYS A O 1
ATOM 1398 N N . ILE A 1 166 ? -15.823 -12.332 39.643 1.00 89.06 166 ILE A N 1
ATOM 1399 C CA . ILE A 1 166 ? -15.304 -13.472 40.415 1.00 89.06 166 ILE A CA 1
ATOM 1400 C C . ILE A 1 166 ? -14.320 -12.972 41.476 1.00 89.06 166 ILE A C 1
ATOM 1402 O O . ILE A 1 166 ? -14.379 -13.405 42.622 1.00 89.06 166 ILE A O 1
ATOM 1406 N N . ASP A 1 167 ? -13.456 -12.024 41.107 1.00 85.50 167 ASP A N 1
ATOM 1407 C CA . ASP A 1 167 ? -12.490 -11.385 42.004 1.00 85.50 167 ASP A CA 1
ATOM 1408 C C . ASP A 1 167 ? -12.236 -9.932 41.555 1.00 85.50 167 ASP A C 1
ATOM 1410 O O . ASP A 1 167 ? -12.827 -9.455 40.586 1.00 85.50 167 ASP A O 1
ATOM 1414 N N . ASN A 1 168 ? -11.380 -9.184 42.249 1.00 79.19 168 ASN A N 1
ATOM 1415 C CA . ASN A 1 168 ? -11.070 -7.786 41.951 1.00 79.19 168 ASN A CA 1
ATOM 1416 C C . ASN A 1 168 ? -10.591 -7.537 40.517 1.00 79.19 168 ASN A C 1
ATOM 1418 O O . ASN A 1 168 ? -10.853 -6.456 39.992 1.00 79.19 168 ASN A O 1
ATOM 1422 N N . THR A 1 169 ? -9.964 -8.522 39.880 1.00 81.81 169 THR A N 1
ATOM 1423 C CA . THR A 1 169 ? -9.446 -8.422 38.508 1.00 81.81 169 THR A CA 1
ATOM 1424 C C . THR A 1 169 ? -10.065 -9.431 37.541 1.00 81.81 169 THR A C 1
ATOM 1426 O O . THR A 1 169 ? -9.774 -9.366 36.351 1.00 81.81 169 THR A O 1
ATOM 1429 N N . ILE A 1 170 ? -10.924 -10.340 38.018 1.00 78.00 170 ILE A N 1
ATOM 1430 C CA . ILE A 1 170 ? -11.437 -11.467 37.229 1.00 78.00 170 ILE A CA 1
ATOM 1431 C C . ILE A 1 170 ? -12.949 -11.344 37.070 1.00 78.00 170 ILE A C 1
ATOM 1433 O O . ILE A 1 170 ? -13.695 -11.277 38.053 1.00 78.00 170 ILE A O 1
ATOM 1437 N N . TYR A 1 171 ? -13.395 -11.375 35.818 1.00 83.38 171 TYR A N 1
ATOM 1438 C CA . TYR A 1 171 ? -14.800 -11.360 35.434 1.00 83.38 171 TYR A CA 1
ATOM 1439 C C . TYR A 1 171 ? -15.110 -12.577 34.562 1.00 83.38 171 TYR A C 1
ATOM 1441 O O . TYR A 1 171 ? -14.293 -13.000 33.752 1.00 83.38 171 TYR A O 1
ATOM 1449 N N . PHE A 1 172 ? -16.312 -13.114 34.727 1.00 78.00 172 PHE A N 1
ATOM 1450 C CA . PHE A 1 172 ? -16.923 -14.103 33.849 1.00 78.00 172 PHE A CA 1
ATOM 1451 C C . PHE A 1 172 ? -17.978 -13.411 32.994 1.00 78.00 172 PHE A C 1
ATOM 1453 O O . PHE A 1 172 ? -18.721 -12.586 33.519 1.00 78.00 172 PHE A O 1
ATOM 1460 N N . ALA A 1 173 ? -18.075 -13.750 31.713 1.00 83.38 173 ALA A N 1
ATOM 1461 C CA . ALA A 1 173 ? -19.079 -13.202 30.810 1.00 83.38 173 ALA A CA 1
ATOM 1462 C C . ALA A 1 173 ? -19.470 -14.228 29.741 1.00 83.38 173 ALA A C 1
ATOM 1464 O O . ALA A 1 173 ? -18.656 -15.068 29.362 1.00 83.38 173 ALA A O 1
ATOM 1465 N N . LEU A 1 174 ? -20.699 -14.127 29.235 1.00 78.25 174 LEU A N 1
ATOM 1466 C CA . LEU A 1 174 ? -21.173 -14.891 28.083 1.00 78.25 174 LEU A CA 1
ATOM 1467 C C . LEU A 1 174 ? -21.053 -14.047 26.813 1.00 78.25 174 LEU A C 1
ATOM 1469 O O . LEU A 1 174 ? -21.541 -12.913 26.772 1.00 78.25 174 LEU A O 1
ATOM 1473 N N . TRP A 1 175 ? -20.431 -14.597 25.772 1.00 78.94 175 TRP A N 1
ATOM 1474 C CA . TRP A 1 175 ? -20.344 -13.961 24.458 1.00 78.94 175 TRP A CA 1
ATOM 1475 C C . TRP A 1 175 ? -21.634 -14.195 23.658 1.00 78.94 175 TRP A C 1
ATOM 1477 O O . TRP A 1 175 ? -22.156 -15.306 23.619 1.00 78.94 175 TRP A O 1
ATOM 1487 N N . LYS A 1 176 ? -22.176 -13.142 23.037 1.00 72.38 176 LYS A N 1
ATOM 1488 C CA . LYS A 1 176 ? -23.501 -13.157 22.389 1.00 72.38 176 LYS A CA 1
ATOM 1489 C C . LYS A 1 176 ? -23.551 -13.856 21.015 1.00 72.38 176 LYS A C 1
ATOM 1491 O O . LYS A 1 176 ? -24.638 -13.930 20.446 1.00 72.38 176 LYS A O 1
ATOM 1496 N N . VAL A 1 177 ? -22.439 -14.364 20.467 1.00 64.38 177 VAL A N 1
ATOM 1497 C CA . VAL A 1 177 ? -22.394 -14.943 19.107 1.00 64.38 177 VAL A CA 1
ATOM 1498 C C . VAL A 1 177 ? -22.521 -16.472 19.126 1.00 64.38 177 VAL A C 1
ATOM 1500 O O . VAL A 1 177 ? -21.847 -17.178 19.869 1.00 64.38 177 VAL A O 1
ATOM 1503 N N . THR A 1 178 ? -23.407 -16.994 18.278 1.00 47.56 178 THR A N 1
ATOM 1504 C CA . THR A 1 178 ? -23.750 -18.413 18.133 1.00 47.56 178 THR A CA 1
ATOM 1505 C C . THR A 1 178 ? -22.718 -19.204 17.319 1.00 47.56 178 THR A C 1
ATOM 1507 O O . THR A 1 178 ? -23.050 -19.568 16.203 1.00 47.56 178 THR A O 1
ATOM 1510 N N . VAL A 1 179 ? -21.513 -19.490 17.827 1.00 40.66 179 VAL A N 1
ATOM 1511 C CA . VAL A 1 179 ? -20.787 -20.773 17.621 1.00 40.66 179 VAL A CA 1
ATOM 1512 C C . VAL A 1 179 ? -19.655 -20.859 18.661 1.00 40.66 179 VAL A C 1
ATOM 1514 O O . VAL A 1 179 ? -18.690 -20.113 18.571 1.00 40.66 179 VAL A O 1
ATOM 1517 N N . GLY A 1 180 ? -19.742 -21.819 19.588 1.00 40.75 180 GLY A N 1
ATOM 1518 C CA . GLY A 1 180 ? -18.606 -22.296 20.391 1.00 40.75 180 GLY A CA 1
ATOM 1519 C C . GLY A 1 180 ? -18.336 -21.539 21.695 1.00 40.75 180 GLY A C 1
ATOM 1520 O O . GLY A 1 180 ? -18.066 -20.344 21.706 1.00 40.75 180 GLY A O 1
ATOM 1521 N N . GLU A 1 181 ? -18.372 -22.262 22.815 1.00 36.94 181 GLU A N 1
ATOM 1522 C CA . GLU A 1 181 ? -17.849 -21.783 24.096 1.00 36.94 181 GLU A CA 1
ATOM 1523 C C . GLU A 1 181 ? -16.316 -21.716 24.013 1.00 36.94 181 GLU A C 1
ATOM 1525 O O . GLU A 1 181 ? -15.663 -22.736 23.790 1.00 36.94 181 GLU A O 1
ATOM 1530 N N . LEU A 1 182 ? -15.734 -20.530 24.202 1.00 43.00 182 LEU A N 1
ATOM 1531 C CA . LEU A 1 182 ? -14.288 -20.342 24.332 1.00 43.00 182 LEU A CA 1
ATOM 1532 C C . LEU A 1 182 ? -13.999 -19.608 25.644 1.00 43.00 182 LEU A C 1
ATOM 1534 O O . LEU A 1 182 ? -14.604 -18.579 25.946 1.00 43.00 182 LEU A O 1
ATOM 1538 N N . TYR A 1 183 ? -13.080 -20.155 26.437 1.00 35.47 183 TYR A N 1
ATOM 1539 C CA . TYR A 1 183 ? -12.560 -19.495 27.630 1.00 35.47 183 TYR A CA 1
ATOM 1540 C C . TYR A 1 183 ? -11.541 -18.439 27.194 1.00 35.47 183 TYR A C 1
ATOM 1542 O O . TYR A 1 183 ? -10.520 -18.781 26.601 1.00 35.47 183 TYR A O 1
ATOM 1550 N N . ILE A 1 184 ? -11.811 -17.166 27.485 1.00 44.25 184 ILE A N 1
ATOM 1551 C CA . ILE A 1 184 ? -10.898 -16.051 27.207 1.00 44.25 184 ILE A CA 1
ATOM 1552 C C . ILE A 1 184 ? -10.462 -15.445 28.545 1.00 44.25 184 ILE A C 1
ATOM 1554 O O . ILE A 1 184 ? -11.299 -14.988 29.325 1.00 44.25 184 ILE A O 1
ATOM 1558 N N . GLU A 1 185 ? -9.154 -15.432 28.818 1.00 33.03 185 GLU A N 1
ATOM 1559 C CA . GLU A 1 185 ? -8.573 -14.638 29.906 1.00 33.03 185 GLU A CA 1
ATOM 1560 C C . GLU A 1 185 ? -8.411 -13.183 29.439 1.00 33.03 185 G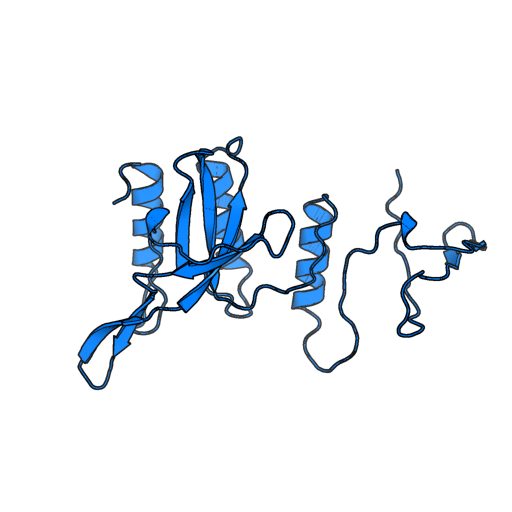LU A C 1
ATOM 1562 O O . GLU A 1 185 ? -7.719 -12.901 28.462 1.00 33.03 185 GLU A O 1
ATOM 1567 N N . PHE A 1 186 ? -9.061 -12.242 30.129 1.00 43.84 186 PHE A N 1
ATOM 1568 C CA . PHE A 1 186 ? -8.894 -10.811 29.874 1.00 43.84 186 PHE A CA 1
ATOM 1569 C C . PHE A 1 186 ? -7.689 -10.249 30.631 1.00 43.84 186 PHE A C 1
ATOM 1571 O O . PHE A 1 186 ? -7.574 -10.431 31.842 1.00 43.84 186 PHE A O 1
ATOM 1578 N N . PHE A 1 187 ? -6.883 -9.431 29.953 1.00 31.00 187 PHE A N 1
ATOM 1579 C CA . PHE A 1 187 ? -6.054 -8.418 30.606 1.00 31.00 187 PHE A CA 1
ATOM 1580 C C . PHE A 1 187 ? -6.806 -7.082 30.542 1.00 31.00 187 PHE A C 1
ATOM 1582 O O . PHE A 1 187 ? -6.947 -6.522 29.453 1.00 31.00 187 PHE A O 1
ATOM 1589 N N . PRO A 1 188 ? -7.343 -6.559 31.659 1.00 32.62 188 PRO A N 1
ATOM 1590 C CA . PRO A 1 188 ? -8.050 -5.289 31.627 1.00 32.62 188 PRO A CA 1
ATOM 1591 C C . PRO A 1 188 ? -7.074 -4.145 31.331 1.00 32.62 188 PRO A C 1
ATOM 1593 O O . PRO A 1 188 ? -6.083 -3.956 32.038 1.00 32.62 188 PRO A O 1
ATOM 1596 N N . SER A 1 189 ? -7.387 -3.332 30.322 1.00 35.88 189 SER A N 1
ATOM 1597 C CA . SER A 1 189 ? -6.873 -1.967 30.240 1.00 35.88 189 SER A CA 1
ATOM 1598 C C . SER A 1 189 ? -7.629 -1.108 31.255 1.00 35.88 189 SER A C 1
ATOM 1600 O O . SER A 1 189 ? -8.844 -0.934 31.150 1.00 35.88 189 SER A O 1
ATOM 1602 N N . ILE A 1 190 ? -6.900 -0.624 32.258 1.00 36.25 190 ILE A N 1
ATOM 1603 C CA . ILE A 1 190 ? -7.369 0.327 33.274 1.00 36.25 190 ILE A CA 1
ATOM 1604 C C . ILE A 1 190 ? -7.710 1.667 32.579 1.00 36.25 190 ILE A C 1
ATOM 1606 O O . ILE A 1 190 ? -7.001 2.014 31.629 1.00 36.25 190 ILE A O 1
ATOM 1610 N N . PRO A 1 191 ? -8.778 2.380 33.003 1.00 49.38 191 PRO A N 1
ATOM 1611 C CA . PRO A 1 191 ? -9.198 3.666 32.431 1.00 49.38 191 PRO A CA 1
ATOM 1612 C C . PRO A 1 191 ? -8.139 4.773 32.493 1.00 49.38 191 PRO A C 1
ATOM 1614 O O . PRO A 1 191 ? -7.305 4.758 33.429 1.00 49.38 191 PRO A O 1
#